Protein AF-A0A3M7NTF7-F1 (afdb_monomer_lite)

Sequence (373 aa):
MPPNCYRPPLHLSHVHIPGRIPYTTSVALQSAILAQYFAYRKGISQSPSTTTTTSPGKGVPQLRIPLPTLLTFSTPPTYTVGRRHLESNPLSPSQIRYLTRNNIAASFHASSRGGLLTYHGPGQLTAYPLIDLRAHGLGARQYVRLLEDVVIDTCKRLGVPNVGVSCTDPGVWMVDPGPEAEDETNLRTRKVCALGVQVTRGVSSHGIGLNVFDEDIATSRERERYVFDGDDDDEGLQASGGLGTVDEMTKGYLSWGFGRIVACGLEGKATTWLSRERERARQQQEGGGETEDVRSNLRGKGWDMARVASVLAECLRAGLRSRGKVDVEAVDVVSLRPTMHSHLKSDAGEQEQEQLQKELLRQILGSQFRDPP

Secondary structure (DSSP, 8-state):
-------PPEEEEEEEEEEE--HHHHHHHHHHHHHHHHHHHHHHHHS--------S-S-----PEEPPEEEEEE-SSEEEE-HHHHHHSPPPHHHHHHHHTTTTS-EEEE-SSSSSEEEE-TTEEEEEEE-BTTTTT--HHHHHHHHHHHHHHHHHHTT---EEE-SSSSSEEEEE--TTTTSTT--EEEEEEEEEEEEETTEEEEEEEEE--PPB--SHHHHHHH---GGG--TT-----S-----GGGTTBTTHHHHHHHHTTS-PPPB--HHHHHHHHHHHHHT---GGGHHHHTS-SS--HHHHHHHHHHHHHHHHHHH-SS-EEEEEEE-----STT---TT--HHHHHHHHHHHHHHHHHHSEE---

pLDDT: mean 75.78, std 19.01, range [30.14, 98.25]

Foldseek 3Di:
DDDDPPPDFAAEAEEEDPAAAAPVLVVLLQVLLVVLVVVLVVVVVPDDPDPDDDDDDDDDPQRWDFGFYKYKHAHAKEKEAEDVCCVPPNDDPLLLCLLCVVVLRYYYYYDPWDDGIDITHPQKMWMWGWDQCVQFVHDPVRVLVLQQQLVQQLLVVVVLNQWDDDPPFRAIWRWDQDPPNPDPVDTQTAGQKDFIWDADPRIITTTMIGRAFWAFLPDPVSCVSVDDDPVSPPVPLPDDDDDQPQPPVCVRTPCSSLSSCVSSVHPRHHHDHSQQSNVVSVCVVVDDDDDPCSVVSSPDDPDDSVVSSVSSSVSSLVSSCVRTPGHHPYYDYQDDDPDPPDDPDVPPDPVSSVVSSVSVSVSVVVPRTDRDD

Structure (mmCIF, N/CA/C/O backbone):
data_AF-A0A3M7NTF7-F1
#
_entry.id   AF-A0A3M7NTF7-F1
#
loop_
_atom_site.group_PDB
_atom_site.id
_atom_site.type_symbol
_atom_site.label_atom_id
_atom_site.label_alt_id
_atom_site.label_comp_id
_atom_site.label_asym_id
_atom_site.label_entity_id
_atom_site.label_seq_id
_atom_site.pdbx_PDB_ins_code
_atom_site.Cartn_x
_atom_site.Cartn_y
_atom_site.Cartn_z
_atom_site.occupancy
_atom_site.B_iso_or_equiv
_atom_site.auth_seq_id
_atom_site.auth_comp_id
_atom_site.auth_asym_id
_atom_site.auth_atom_id
_atom_site.pdbx_PDB_model_num
ATOM 1 N N . MET A 1 1 ? -27.588 -14.884 30.267 1.00 36.88 1 MET A N 1
ATOM 2 C CA . MET A 1 1 ? -27.193 -13.954 29.187 1.00 36.88 1 MET A CA 1
ATOM 3 C C . MET A 1 1 ? -28.405 -13.086 28.894 1.00 36.88 1 MET A C 1
ATOM 5 O O . MET A 1 1 ? -29.417 -13.674 28.528 1.00 36.88 1 MET A O 1
ATOM 9 N N . PRO A 1 2 ? -28.394 -11.764 29.135 1.00 32.53 2 PRO A N 1
ATOM 10 C CA . PRO A 1 2 ? -29.530 -10.947 28.737 1.00 32.53 2 PRO A CA 1
ATOM 11 C C . PRO A 1 2 ? -29.581 -10.840 27.199 1.00 32.53 2 PRO A C 1
ATOM 13 O O . PRO A 1 2 ? -28.533 -10.929 26.549 1.00 32.53 2 PRO A O 1
ATOM 16 N N . PRO A 1 3 ? -30.780 -10.694 26.614 1.00 40.00 3 PRO A N 1
ATOM 17 C CA . PRO A 1 3 ? -30.986 -10.714 25.178 1.00 40.00 3 PRO A CA 1
ATOM 18 C C . PRO A 1 3 ? -30.658 -9.351 24.557 1.00 40.00 3 PRO A C 1
ATOM 20 O O . PRO A 1 3 ? -31.086 -8.312 25.043 1.00 40.00 3 PRO A O 1
ATOM 23 N N . ASN A 1 4 ? -29.928 -9.396 23.444 1.00 42.72 4 ASN A N 1
ATOM 24 C CA . ASN A 1 4 ? -29.992 -8.434 22.346 1.00 42.72 4 ASN A CA 1
ATOM 25 C C . ASN A 1 4 ? -29.835 -6.938 22.703 1.00 42.72 4 ASN A C 1
ATOM 27 O O . ASN A 1 4 ? -30.709 -6.119 22.428 1.00 42.72 4 ASN A O 1
ATOM 31 N N . CYS A 1 5 ? -28.671 -6.538 23.218 1.00 39.31 5 CYS A N 1
ATOM 32 C CA . CYS A 1 5 ? -28.186 -5.184 22.953 1.00 39.31 5 CYS A CA 1
ATOM 33 C C . CYS A 1 5 ? -27.705 -5.145 21.497 1.00 39.31 5 CYS A C 1
ATOM 35 O O . CYS A 1 5 ? -26.597 -5.587 21.193 1.00 39.31 5 CYS A O 1
ATOM 37 N N . TYR A 1 6 ? -28.576 -4.674 20.597 1.00 38.84 6 TYR A N 1
ATOM 38 C CA . TYR A 1 6 ? -28.255 -4.375 19.201 1.00 38.84 6 TYR A CA 1
ATOM 39 C C . TYR A 1 6 ? -26.985 -3.514 19.190 1.00 38.84 6 TYR A C 1
ATOM 41 O O . TYR A 1 6 ? -27.029 -2.326 19.502 1.00 38.84 6 TYR A O 1
ATOM 49 N N . ARG A 1 7 ? -25.824 -4.114 18.905 1.00 56.88 7 ARG A N 1
ATOM 50 C CA . ARG A 1 7 ? -24.638 -3.334 18.564 1.00 56.88 7 ARG A CA 1
ATOM 51 C C . ARG A 1 7 ? -24.826 -2.974 17.107 1.00 56.88 7 ARG A C 1
ATOM 53 O O . ARG A 1 7 ? -24.805 -3.887 16.282 1.00 56.88 7 ARG A O 1
ATOM 60 N N . PRO A 1 8 ? -25.066 -1.701 16.781 1.00 58.16 8 PRO A N 1
ATOM 61 C CA . PRO A 1 8 ? -25.223 -1.344 15.393 1.00 58.16 8 PRO A CA 1
ATOM 62 C C . PRO A 1 8 ? -23.933 -1.717 14.635 1.00 58.16 8 PRO A C 1
ATOM 64 O O . PRO A 1 8 ? -22.836 -1.636 15.205 1.00 58.16 8 PRO A O 1
ATOM 67 N N . PRO A 1 9 ? -24.060 -2.174 13.385 1.00 68.25 9 PRO A N 1
ATOM 68 C CA . PRO A 1 9 ? -22.966 -2.748 12.608 1.00 68.25 9 PRO A CA 1
ATOM 69 C C . PRO A 1 9 ? -21.793 -1.770 12.486 1.00 68.25 9 PRO A C 1
ATOM 71 O O . PRO A 1 9 ? -21.976 -0.548 12.558 1.00 68.25 9 PRO A O 1
ATOM 74 N N . LEU A 1 10 ? -20.568 -2.296 12.382 1.00 83.50 10 LEU A N 1
ATOM 75 C CA . LEU A 1 10 ? -19.387 -1.466 12.138 1.00 83.50 10 LEU A CA 1
ATOM 76 C C . LEU A 1 10 ? -19.304 -1.120 10.653 1.00 83.50 10 LEU A C 1
ATOM 78 O O . LEU A 1 10 ? -19.682 -1.912 9.793 1.00 83.50 10 LEU A O 1
ATOM 82 N N . HIS A 1 11 ? -18.777 0.058 10.352 1.00 90.19 11 HIS A N 1
ATOM 83 C CA . HIS A 1 11 ? -18.431 0.456 8.993 1.00 90.19 11 HIS A CA 1
ATOM 84 C C . HIS A 1 11 ? -16.905 0.537 8.874 1.00 90.19 11 HIS A C 1
ATOM 86 O O . HIS A 1 11 ? -16.213 0.872 9.842 1.00 90.19 11 HIS A O 1
ATOM 92 N N . LEU A 1 12 ? -16.377 0.196 7.698 1.00 94.12 12 LEU A N 1
ATOM 93 C CA . LEU A 1 12 ? -14.974 0.401 7.348 1.00 94.12 12 LEU A CA 1
ATOM 94 C C . LEU A 1 12 ? -14.799 1.844 6.874 1.00 94.12 12 LEU A C 1
ATOM 96 O O . LEU A 1 12 ? -15.317 2.200 5.821 1.00 94.12 12 LEU A O 1
ATOM 100 N N . SER A 1 13 ? -14.042 2.654 7.607 1.00 94.25 13 SER A N 1
ATOM 101 C CA . SER A 1 13 ? -13.698 4.006 7.165 1.00 94.25 13 SER A CA 1
ATOM 102 C C . SER A 1 13 ? -12.585 3.937 6.123 1.00 94.25 13 SER A C 1
ATOM 104 O O . SER A 1 13 ? -11.454 3.560 6.436 1.00 94.25 13 SER A O 1
ATOM 106 N N . HIS A 1 14 ? -12.886 4.262 4.868 1.00 95.94 14 HIS A N 1
ATOM 107 C CA . HIS A 1 14 ? -11.910 4.262 3.778 1.00 95.94 14 HIS A CA 1
ATOM 108 C C . HIS A 1 14 ? -11.474 5.687 3.454 1.00 95.94 14 HIS A C 1
ATOM 110 O O . HIS A 1 14 ? -12.253 6.506 2.974 1.00 95.94 14 HIS A O 1
ATOM 116 N N . VAL A 1 15 ? -10.193 5.967 3.685 1.00 94.69 15 VAL A N 1
ATOM 117 C CA . VAL A 1 15 ? -9.540 7.217 3.299 1.00 94.69 15 VAL A CA 1
ATOM 118 C C . VAL A 1 15 ? -8.643 6.935 2.098 1.00 94.69 15 VAL A C 1
ATOM 120 O O . VAL A 1 15 ? -7.629 6.239 2.212 1.00 94.69 15 VAL A O 1
ATOM 123 N N . HIS A 1 16 ? -8.979 7.504 0.945 1.00 94.19 16 HIS A N 1
ATOM 124 C CA . HIS A 1 16 ? -8.085 7.539 -0.208 1.00 94.19 16 HIS A CA 1
ATOM 125 C C . HIS A 1 16 ? -7.472 8.929 -0.344 1.00 94.19 16 HIS A C 1
ATOM 127 O O . HIS A 1 16 ? -8.196 9.904 -0.535 1.00 94.19 16 HIS A O 1
ATOM 133 N N . ILE A 1 17 ? -6.146 9.026 -0.236 1.00 92.00 17 ILE A N 1
ATOM 134 C CA . ILE A 1 17 ? -5.427 10.273 -0.498 1.00 92.00 17 ILE A CA 1
ATOM 135 C C . ILE A 1 17 ? -5.100 10.313 -1.990 1.00 92.00 17 ILE A C 1
ATOM 137 O O . ILE A 1 17 ? -4.284 9.502 -2.439 1.00 92.00 17 ILE A O 1
ATOM 141 N N . PRO A 1 18 ? -5.710 11.231 -2.763 1.00 84.19 18 PRO A N 1
ATOM 142 C CA . PRO A 1 18 ? -5.379 11.369 -4.169 1.00 84.19 18 PRO A CA 1
ATOM 143 C C . PRO A 1 18 ? -3.938 11.877 -4.316 1.00 84.19 18 PRO A C 1
ATOM 145 O O . PRO A 1 18 ? -3.503 12.786 -3.607 1.00 84.19 18 PRO A O 1
ATOM 148 N N . GLY A 1 19 ? -3.197 11.298 -5.259 1.00 82.38 19 GLY A N 1
ATOM 149 C CA . GLY A 1 19 ? -1.806 11.659 -5.525 1.00 82.38 19 GLY A CA 1
ATOM 150 C C . GLY A 1 19 ? -0.789 10.905 -4.665 1.00 82.38 19 GLY A C 1
ATOM 151 O O . GLY A 1 19 ? -1.032 9.793 -4.191 1.00 82.38 19 GLY A O 1
ATOM 152 N N . ARG A 1 20 ? 0.402 11.497 -4.533 1.00 86.69 20 ARG A N 1
ATOM 153 C CA . ARG A 1 20 ? 1.554 10.887 -3.862 1.00 86.69 20 ARG A CA 1
ATOM 154 C C . ARG A 1 20 ? 1.851 11.611 -2.556 1.00 86.69 20 ARG A C 1
ATOM 156 O O . ARG A 1 20 ? 1.928 12.835 -2.553 1.00 86.69 20 ARG A O 1
ATOM 163 N N . ILE A 1 21 ? 2.085 10.868 -1.478 1.00 88.94 21 ILE A N 1
ATOM 164 C CA . ILE A 1 21 ? 2.563 11.423 -0.204 1.00 88.94 21 ILE A CA 1
ATOM 165 C C . ILE A 1 21 ? 3.914 10.812 0.188 1.00 88.94 21 ILE A C 1
ATOM 167 O O . ILE A 1 21 ? 4.145 9.631 -0.089 1.00 88.94 21 ILE A O 1
ATOM 171 N N . PRO A 1 22 ? 4.813 11.568 0.845 1.00 91.25 22 PRO A N 1
ATOM 172 C CA . PRO A 1 22 ? 6.040 11.008 1.399 1.00 91.25 22 PRO A CA 1
ATOM 173 C C . PRO A 1 22 ? 5.760 9.855 2.370 1.00 91.25 22 PRO A C 1
ATOM 175 O O . PRO A 1 22 ? 4.765 9.855 3.106 1.00 91.25 22 PRO A O 1
ATOM 178 N N . TYR A 1 23 ? 6.674 8.885 2.430 1.00 92.94 23 TYR A N 1
ATOM 179 C CA . TYR A 1 23 ? 6.550 7.758 3.356 1.00 92.94 23 TYR A CA 1
ATOM 180 C C . TYR A 1 23 ? 6.433 8.221 4.818 1.00 92.94 23 TYR A C 1
ATOM 182 O O . TYR A 1 23 ? 5.594 7.709 5.561 1.00 92.94 23 TYR A O 1
ATOM 190 N N . THR A 1 24 ? 7.196 9.239 5.219 1.00 92.25 24 THR A N 1
ATOM 191 C CA . THR A 1 24 ? 7.138 9.853 6.558 1.00 92.25 24 THR A CA 1
ATOM 192 C C . THR A 1 24 ? 5.749 10.395 6.892 1.00 92.25 24 THR A C 1
ATOM 194 O O . THR A 1 24 ? 5.223 10.100 7.967 1.00 92.25 24 THR A O 1
ATOM 197 N N . THR A 1 25 ? 5.108 11.098 5.955 1.00 91.19 25 THR A N 1
ATOM 198 C CA . THR A 1 25 ? 3.723 11.565 6.089 1.00 91.19 25 THR A CA 1
ATOM 199 C C . THR A 1 25 ? 2.770 10.392 6.296 1.00 91.19 25 THR A C 1
ATOM 201 O O . THR A 1 25 ? 1.948 10.426 7.210 1.00 91.19 25 THR A O 1
ATOM 204 N N . SER A 1 26 ? 2.911 9.311 5.519 1.00 93.50 26 SER A N 1
ATOM 205 C CA . SER A 1 26 ? 2.064 8.120 5.681 1.00 93.50 26 SER A CA 1
ATOM 206 C C . SER A 1 26 ? 2.199 7.476 7.069 1.00 93.50 26 SER A C 1
ATOM 208 O O . SER A 1 26 ? 1.202 7.086 7.681 1.00 93.50 26 SER A O 1
ATOM 210 N N . VAL A 1 27 ? 3.422 7.425 7.611 1.00 94.50 27 VAL A N 1
ATOM 211 C CA . VAL A 1 27 ? 3.699 6.889 8.951 1.00 94.50 27 VAL A CA 1
ATOM 212 C C . VAL A 1 27 ? 3.114 7.797 10.032 1.00 94.50 27 VAL A C 1
ATOM 214 O O . VAL A 1 27 ? 2.565 7.290 11.013 1.00 94.50 27 VAL A O 1
ATOM 217 N N . ALA A 1 28 ? 3.178 9.119 9.860 1.00 92.38 28 ALA A N 1
ATOM 218 C CA . ALA A 1 28 ? 2.576 10.074 10.785 1.00 92.38 28 ALA A CA 1
ATOM 219 C C . ALA A 1 28 ? 1.043 9.948 10.825 1.00 92.38 28 ALA A C 1
ATOM 221 O O . ALA A 1 28 ? 0.467 9.869 11.912 1.00 92.38 28 ALA A O 1
ATOM 222 N N . LEU A 1 29 ? 0.391 9.842 9.660 1.00 92.38 29 LEU A N 1
ATOM 223 C CA . LEU A 1 29 ? -1.056 9.614 9.549 1.00 92.38 29 LEU A CA 1
ATOM 224 C C . LEU A 1 29 ? -1.481 8.327 10.258 1.00 92.38 29 LEU A C 1
ATOM 226 O O . LEU A 1 29 ? -2.362 8.344 11.118 1.00 92.38 29 LEU A O 1
ATOM 230 N N . GLN A 1 30 ? -0.800 7.222 9.956 1.00 94.12 30 GLN A N 1
ATOM 231 C CA . GLN A 1 30 ? -1.027 5.946 10.625 1.00 94.12 30 GLN A CA 1
ATOM 232 C C . GLN A 1 30 ? -0.839 6.056 12.143 1.00 94.12 30 GLN A C 1
ATOM 234 O O . GLN A 1 30 ? -1.664 5.560 12.906 1.00 94.12 30 GLN A O 1
ATOM 239 N N . SER A 1 31 ? 0.236 6.704 12.596 1.00 94.00 31 SER A N 1
ATOM 240 C CA . SER A 1 31 ? 0.544 6.834 14.025 1.00 94.00 31 SER A CA 1
ATOM 241 C C . SER A 1 31 ? -0.535 7.616 14.769 1.00 94.00 31 SER A C 1
ATOM 243 O O . SER A 1 31 ? -0.905 7.240 15.881 1.00 94.00 31 SER A O 1
ATOM 245 N N . ALA A 1 32 ? -1.086 8.658 14.146 1.00 91.50 32 ALA A N 1
ATOM 246 C CA . ALA A 1 32 ? -2.173 9.439 14.717 1.00 91.50 32 ALA A CA 1
ATOM 247 C C . ALA A 1 32 ? -3.472 8.626 14.851 1.00 91.50 32 ALA A C 1
ATOM 249 O O . ALA A 1 32 ? -4.119 8.682 15.896 1.00 91.50 32 ALA A O 1
ATOM 250 N N . ILE A 1 33 ? -3.819 7.813 13.848 1.00 90.81 33 ILE A N 1
ATOM 251 C CA . ILE A 1 33 ? -4.984 6.915 13.918 1.00 90.81 33 ILE A CA 1
ATOM 252 C C . ILE A 1 33 ? -4.768 5.842 15.001 1.00 90.81 33 ILE A C 1
ATOM 254 O O . ILE A 1 33 ? -5.632 5.609 15.845 1.00 90.81 33 ILE A O 1
ATOM 258 N N . LEU A 1 34 ? -3.581 5.229 15.061 1.00 92.19 34 LEU A N 1
ATOM 259 C CA . LEU A 1 34 ? -3.241 4.246 16.100 1.00 92.19 34 LEU A CA 1
ATOM 260 C C . LEU A 1 34 ? -3.291 4.837 17.515 1.00 92.19 34 LEU A C 1
ATOM 262 O O . LEU A 1 34 ? -3.684 4.147 18.459 1.00 92.19 34 LEU A O 1
ATOM 266 N N . ALA A 1 35 ? -2.929 6.111 17.682 1.00 91.12 35 ALA A N 1
ATOM 267 C CA . ALA A 1 35 ? -3.034 6.792 18.967 1.00 91.12 35 ALA A CA 1
ATOM 268 C C . ALA A 1 35 ? -4.485 6.833 19.474 1.00 91.12 35 ALA A C 1
ATOM 270 O O . ALA A 1 35 ? -4.702 6.650 20.673 1.00 91.12 35 ALA A O 1
ATOM 271 N N . GLN A 1 36 ? -5.477 6.971 18.583 1.00 87.25 36 GLN A N 1
ATOM 272 C CA . GLN A 1 36 ? -6.898 6.899 18.947 1.00 87.25 36 GLN A CA 1
ATOM 273 C C . GLN A 1 36 ? -7.270 5.506 19.474 1.00 87.25 36 GLN A C 1
ATOM 275 O O . GLN A 1 36 ? -7.892 5.392 20.532 1.00 87.25 36 GLN A O 1
ATOM 280 N N . TYR A 1 37 ? -6.805 4.438 18.817 1.00 88.88 37 TYR A N 1
ATOM 281 C CA . TYR A 1 37 ? -6.982 3.065 19.305 1.00 88.88 37 TYR A CA 1
ATOM 282 C C . TYR A 1 37 ? -6.362 2.827 20.681 1.00 88.88 37 TYR A C 1
ATOM 284 O O . TYR A 1 37 ? -6.963 2.183 21.548 1.00 88.88 37 TYR A O 1
ATOM 292 N N . PHE A 1 38 ? -5.152 3.333 20.905 1.00 90.50 38 PHE A N 1
ATOM 293 C CA . PHE A 1 38 ? -4.472 3.159 22.184 1.00 90.50 38 PHE A CA 1
ATOM 294 C C . PHE A 1 38 ? -5.104 3.997 23.296 1.00 90.50 38 PHE A C 1
ATOM 296 O O . PHE A 1 38 ? -5.202 3.505 24.423 1.00 90.50 38 PHE A O 1
ATOM 303 N N . ALA A 1 39 ? -5.576 5.207 22.989 1.00 87.69 39 ALA A N 1
ATOM 304 C CA . ALA A 1 39 ? -6.326 6.040 23.922 1.00 87.69 39 ALA A CA 1
ATOM 305 C C . ALA A 1 39 ? -7.647 5.370 24.324 1.00 87.69 39 ALA A C 1
ATOM 307 O O . ALA A 1 39 ? -7.924 5.247 25.517 1.00 87.69 39 ALA A O 1
ATOM 308 N N . TYR A 1 40 ? -8.400 4.843 23.352 1.00 85.75 40 TYR A N 1
ATOM 309 C CA . TYR A 1 40 ? -9.629 4.085 23.592 1.00 85.75 40 TYR A CA 1
ATOM 310 C C . TYR A 1 40 ? -9.390 2.895 24.530 1.00 85.75 40 TYR A C 1
ATOM 312 O O . TYR A 1 40 ? -10.038 2.758 25.565 1.00 85.75 40 TYR A O 1
ATOM 320 N N . ARG A 1 41 ? -8.387 2.062 24.235 1.00 84.56 41 ARG A N 1
ATOM 321 C CA . ARG A 1 41 ? -8.060 0.896 25.072 1.00 84.56 41 ARG A CA 1
ATOM 322 C C . ARG A 1 41 ? -7.622 1.275 26.482 1.00 84.56 41 ARG A C 1
ATOM 324 O O . ARG A 1 41 ? -8.031 0.616 27.433 1.00 84.56 41 ARG A O 1
ATOM 331 N N . LYS A 1 42 ? -6.821 2.335 26.624 1.00 85.62 42 LYS A N 1
ATOM 332 C CA . LYS A 1 42 ? -6.430 2.856 27.939 1.00 85.62 42 LYS A CA 1
ATOM 333 C C . LYS A 1 42 ? -7.660 3.318 28.727 1.00 85.62 42 LYS A C 1
ATOM 335 O O . LYS A 1 42 ? -7.762 2.983 29.901 1.00 85.62 42 LYS A O 1
ATOM 340 N N . GLY A 1 43 ? -8.595 4.011 28.074 1.00 83.12 43 GLY A N 1
ATOM 341 C CA . GLY A 1 43 ? -9.855 4.448 28.677 1.00 83.12 43 GLY A CA 1
ATOM 342 C C . GLY A 1 43 ? -10.712 3.288 29.186 1.00 83.12 43 GLY A C 1
ATOM 343 O O . GLY A 1 43 ? -11.173 3.340 30.321 1.00 83.12 43 GLY A O 1
ATOM 344 N N . ILE A 1 44 ? -10.847 2.204 28.409 1.00 81.44 44 ILE A N 1
ATOM 345 C CA . ILE A 1 44 ? -11.564 0.994 28.858 1.00 81.44 44 ILE A CA 1
ATOM 346 C C . ILE A 1 44 ? -10.870 0.352 30.059 1.00 81.44 44 ILE A C 1
ATOM 348 O O . ILE A 1 44 ? -11.532 0.002 31.026 1.00 81.44 44 ILE A O 1
ATOM 352 N N . SER A 1 45 ? -9.545 0.185 30.023 1.00 77.56 45 SER A N 1
ATOM 353 C CA . SER A 1 45 ? -8.818 -0.446 31.134 1.00 77.56 45 SER A CA 1
ATOM 354 C C . SER A 1 45 ? -8.829 0.385 32.421 1.00 77.56 45 SER A C 1
ATOM 356 O O . SER A 1 45 ? -8.646 -0.175 33.496 1.00 77.56 45 SER A O 1
ATOM 358 N N . GLN A 1 46 ? -9.012 1.703 32.319 1.00 72.31 46 GLN A N 1
ATOM 359 C CA . GLN A 1 46 ? -9.063 2.622 33.459 1.00 72.31 46 GLN A CA 1
ATOM 360 C C . GLN A 1 46 ? -10.480 2.893 33.971 1.00 72.31 46 GLN A C 1
ATOM 362 O O . GLN A 1 46 ? -10.607 3.511 35.022 1.00 72.31 46 GLN A O 1
ATOM 367 N N . SER A 1 47 ? -11.524 2.452 33.263 1.00 59.31 47 SER A N 1
ATOM 368 C CA . SER A 1 47 ? -12.909 2.503 33.731 1.00 59.31 47 SER A CA 1
ATOM 369 C C . SER A 1 47 ? -13.223 1.173 34.425 1.00 59.31 47 SER A C 1
ATOM 371 O O . SER A 1 47 ? -13.442 0.170 33.744 1.00 59.31 47 SER A O 1
ATOM 373 N N . PRO A 1 48 ? -13.195 1.096 35.769 1.00 46.84 48 PRO A N 1
ATOM 374 C CA . PRO A 1 48 ? -13.640 -0.102 36.452 1.00 46.84 48 PRO A CA 1
ATOM 375 C C . PRO A 1 48 ? -15.155 -0.194 36.271 1.00 46.84 48 PRO A C 1
ATOM 377 O O . PRO A 1 48 ? -15.863 0.814 36.290 1.00 46.84 48 PRO A O 1
ATOM 380 N N . SER A 1 49 ? -15.663 -1.412 36.134 1.00 47.59 49 SER A N 1
ATOM 381 C CA . SER A 1 49 ? -17.069 -1.714 36.366 1.00 47.59 49 SER A CA 1
ATOM 382 C C . SER A 1 49 ? -17.420 -1.372 37.818 1.00 47.59 49 SER A C 1
ATOM 384 O O . SER A 1 49 ? -17.351 -2.236 38.691 1.00 47.59 49 SER A O 1
ATOM 386 N N . THR A 1 50 ? -17.767 -0.117 38.092 1.00 38.31 50 THR A N 1
ATOM 387 C CA . THR A 1 50 ? -18.340 0.287 39.375 1.00 38.31 50 THR A CA 1
ATOM 388 C C . THR A 1 50 ? -19.771 0.721 39.133 1.00 38.31 50 THR A C 1
ATOM 390 O O . THR A 1 50 ? -20.061 1.822 38.671 1.00 38.31 50 THR A O 1
ATOM 393 N N . THR A 1 51 ? -20.672 -0.204 39.436 1.00 42.50 51 THR A N 1
ATOM 394 C CA . THR A 1 51 ? -22.062 0.074 39.761 1.00 42.50 51 THR A CA 1
ATOM 395 C C . THR A 1 51 ? -22.075 0.997 40.977 1.00 42.50 51 THR A C 1
ATOM 397 O O . THR A 1 51 ? -22.013 0.528 42.109 1.00 42.50 51 THR A O 1
ATOM 400 N N . THR A 1 52 ? -22.134 2.307 40.769 1.00 35.38 52 THR A N 1
ATOM 401 C CA . THR A 1 52 ? -22.542 3.230 41.829 1.00 35.38 52 THR A CA 1
ATOM 402 C C . THR A 1 52 ? -23.252 4.428 41.231 1.00 35.38 52 THR A C 1
ATOM 404 O O . THR A 1 52 ? -22.716 5.195 40.438 1.00 35.38 52 THR A O 1
ATOM 407 N N . THR A 1 53 ? -24.511 4.533 41.625 1.00 43.91 53 THR A N 1
ATOM 408 C CA . THR A 1 53 ? -25.431 5.636 41.414 1.00 43.91 53 THR A CA 1
ATOM 409 C C . THR A 1 53 ? -24.812 6.937 41.929 1.00 43.91 53 THR A C 1
ATOM 411 O O . THR A 1 53 ? -24.713 7.119 43.139 1.00 43.91 53 THR A O 1
ATOM 414 N N . THR A 1 54 ? -24.439 7.862 41.042 1.00 36.53 54 THR A N 1
ATOM 415 C CA . THR A 1 54 ? -24.214 9.262 41.433 1.00 36.53 54 THR A CA 1
ATOM 416 C C . THR A 1 54 ? -24.431 10.228 40.266 1.00 36.53 54 THR A C 1
ATOM 418 O O . THR A 1 54 ? -23.777 10.144 39.235 1.00 36.53 54 THR A O 1
ATOM 421 N N . SER A 1 55 ? -25.399 11.117 40.494 1.00 37.41 55 SER A N 1
ATOM 422 C CA . SER A 1 55 ? -25.728 12.446 39.951 1.00 37.41 55 SER A CA 1
ATOM 423 C C . SER A 1 55 ? -25.193 12.937 38.583 1.00 37.41 55 SER A C 1
ATOM 425 O O . SER A 1 55 ? -24.005 12.828 38.284 1.00 37.41 55 SER A O 1
ATOM 427 N N . PRO A 1 56 ? -26.036 13.642 37.792 1.00 45.53 56 PRO A N 1
ATOM 428 C CA . PRO A 1 56 ? -25.658 14.234 36.511 1.00 45.53 56 PRO A CA 1
ATOM 429 C C . PRO A 1 56 ? -24.903 15.551 36.740 1.00 45.53 56 PRO A C 1
ATOM 431 O O . PRO A 1 56 ? -25.495 16.550 37.138 1.00 45.53 56 PRO A O 1
ATOM 434 N N . GLY A 1 57 ? -23.588 15.586 36.515 1.00 45.56 57 GLY A N 1
ATOM 435 C CA . GLY A 1 57 ? -22.852 16.833 36.745 1.00 45.56 57 GLY A CA 1
ATOM 436 C C . GLY A 1 57 ? -21.344 16.767 36.558 1.00 45.56 57 GLY A C 1
ATOM 437 O O . GLY A 1 57 ? -20.613 16.894 37.532 1.00 45.56 57 GLY A O 1
ATOM 438 N N . LYS A 1 58 ? -20.913 16.586 35.303 1.00 40.34 58 LYS A N 1
ATOM 439 C CA . LYS A 1 58 ? -19.638 16.975 34.648 1.00 40.34 58 LYS A CA 1
ATOM 440 C C . LYS A 1 58 ? -19.356 15.931 33.573 1.00 40.34 58 LYS A C 1
ATOM 442 O O . LYS A 1 58 ? -19.172 14.763 33.892 1.00 40.34 58 LYS A O 1
ATOM 447 N N . GLY A 1 59 ? -19.407 16.352 32.308 1.00 41.69 59 GLY A N 1
ATOM 448 C CA . GLY A 1 59 ? -19.346 15.467 31.146 1.00 41.69 59 GLY A CA 1
ATOM 449 C C . GLY A 1 59 ? -18.161 14.512 31.220 1.00 41.69 59 GLY A C 1
ATOM 450 O O . GLY A 1 59 ? -17.020 14.919 31.020 1.00 41.69 59 GLY A O 1
ATOM 451 N N . VAL A 1 60 ? -18.441 13.240 31.506 1.00 48.09 60 VAL A N 1
ATOM 452 C CA . VAL A 1 60 ? -17.493 12.159 31.248 1.00 48.09 60 VAL A CA 1
ATOM 453 C C . VAL A 1 60 ? -17.247 12.196 29.739 1.00 48.09 60 VAL A C 1
ATOM 455 O O . VAL A 1 60 ? -18.225 12.108 28.992 1.00 48.09 60 VAL A O 1
ATOM 458 N N . PRO A 1 61 ? -16.002 12.378 29.259 1.00 52.19 61 PRO A N 1
ATOM 459 C CA . PRO A 1 61 ? -15.726 12.305 27.833 1.00 52.19 61 PRO A CA 1
ATOM 460 C C . PRO A 1 61 ? -16.226 10.951 27.332 1.00 52.19 61 PRO A C 1
ATOM 462 O O . PRO A 1 61 ? -15.715 9.912 27.753 1.00 52.19 61 PRO A O 1
ATOM 465 N N . GLN A 1 62 ? -17.266 10.953 26.495 1.00 59.47 62 GLN A N 1
ATOM 466 C CA . GLN A 1 62 ? -17.786 9.720 25.918 1.00 59.47 62 GLN A CA 1
ATOM 467 C C . GLN A 1 62 ? -16.650 9.044 25.153 1.00 59.47 62 GLN A C 1
ATOM 469 O O . GLN A 1 62 ? -16.053 9.624 24.244 1.00 59.47 62 GLN A O 1
ATOM 474 N N . LEU A 1 63 ? -16.317 7.823 25.562 1.00 67.00 63 LEU A N 1
ATOM 475 C CA . LEU A 1 63 ? -15.216 7.079 24.982 1.00 67.00 63 LEU A CA 1
ATOM 476 C C . LEU A 1 63 ? -15.626 6.594 23.583 1.00 67.00 63 LEU A C 1
ATOM 478 O O . LEU A 1 63 ? -16.334 5.599 23.442 1.00 67.00 63 LEU A O 1
ATOM 482 N N . ARG A 1 64 ? -15.206 7.323 22.547 1.00 70.31 64 ARG A N 1
ATOM 483 C CA . ARG A 1 64 ? -15.551 7.018 21.153 1.00 70.31 64 ARG A CA 1
ATOM 484 C C . ARG A 1 64 ? -14.794 5.794 20.653 1.00 70.31 64 ARG A C 1
ATOM 486 O O . ARG A 1 64 ? -13.578 5.707 20.816 1.00 70.31 64 ARG A O 1
ATOM 493 N N . ILE A 1 65 ? -15.518 4.860 20.040 1.00 76.56 65 ILE A N 1
ATOM 494 C CA . ILE A 1 65 ? -14.945 3.631 19.482 1.00 76.56 65 ILE A CA 1
ATOM 495 C C . ILE A 1 65 ? -14.246 3.988 18.159 1.00 76.56 65 ILE A C 1
ATOM 497 O O . ILE A 1 65 ? -14.917 4.517 17.269 1.00 76.56 65 ILE A O 1
ATOM 501 N N . PRO A 1 66 ? -12.937 3.719 18.005 1.00 84.44 66 PRO A N 1
ATOM 502 C CA . PRO A 1 66 ? -12.246 3.932 16.739 1.00 84.44 66 PRO A CA 1
ATOM 503 C C . PRO A 1 66 ? -12.749 2.940 15.683 1.00 84.44 66 PRO A C 1
ATOM 505 O O . PRO A 1 66 ? -12.795 1.729 15.931 1.00 84.44 66 PRO A O 1
ATOM 508 N N . LEU A 1 67 ? -13.119 3.451 14.510 1.00 86.94 67 LEU A N 1
ATOM 509 C CA . LEU A 1 67 ? -13.577 2.635 13.384 1.00 86.94 67 LEU A CA 1
ATOM 510 C C . LEU A 1 67 ? -12.395 1.930 12.707 1.00 86.94 67 LEU A C 1
ATOM 512 O O . LEU A 1 67 ? -11.340 2.555 12.571 1.00 86.94 67 LEU A O 1
ATOM 516 N N . PRO A 1 68 ? -12.543 0.669 12.238 1.00 92.94 68 PRO A N 1
ATOM 517 C CA . PRO A 1 68 ? -11.546 0.072 11.352 1.00 92.94 68 PRO A CA 1
ATOM 518 C C . PRO A 1 68 ? -11.303 1.024 10.182 1.00 92.94 68 PRO A C 1
ATOM 520 O O . PRO A 1 68 ? -12.246 1.453 9.519 1.00 92.94 68 PRO A O 1
ATOM 523 N N . THR A 1 69 ? -10.041 1.388 9.968 1.00 95.19 69 THR A N 1
ATOM 524 C CA . THR A 1 69 ? -9.664 2.401 8.979 1.00 95.19 69 THR A CA 1
ATOM 525 C C . THR A 1 69 ? -8.809 1.770 7.894 1.00 95.19 69 THR A C 1
ATOM 527 O O . THR A 1 69 ? -7.816 1.111 8.192 1.00 95.19 69 THR A O 1
ATOM 530 N N . LEU A 1 70 ? -9.144 2.005 6.632 1.00 97.69 70 LEU A N 1
ATOM 531 C CA . LEU A 1 70 ? -8.290 1.700 5.495 1.00 97.69 70 LEU A CA 1
ATOM 532 C C . LEU A 1 70 ? -7.735 3.008 4.932 1.00 97.69 70 LEU A C 1
ATOM 534 O O . LEU A 1 70 ? -8.474 3.791 4.342 1.00 97.69 70 LEU A O 1
ATOM 538 N N . LEU A 1 71 ? -6.432 3.234 5.086 1.00 97.00 71 LEU A N 1
ATOM 539 C CA . LEU A 1 71 ? -5.737 4.357 4.460 1.00 97.00 71 LEU A CA 1
ATOM 540 C C . LEU A 1 71 ? -5.079 3.889 3.158 1.00 97.00 71 LEU A C 1
ATOM 542 O O . LEU A 1 71 ? -4.283 2.957 3.188 1.00 97.00 71 LEU A O 1
ATOM 546 N N . THR A 1 72 ? -5.381 4.532 2.032 1.00 97.62 72 THR A N 1
ATOM 547 C CA . THR A 1 72 ? -4.812 4.200 0.713 1.00 97.62 72 THR A CA 1
ATOM 548 C C . THR A 1 72 ? -4.194 5.418 0.041 1.00 97.62 72 THR A C 1
ATOM 550 O O . THR A 1 72 ? -4.756 6.509 0.112 1.00 97.62 72 THR A O 1
ATOM 553 N N . PHE A 1 73 ? -3.036 5.241 -0.591 1.00 95.06 73 PHE A N 1
ATOM 554 C CA . PHE A 1 73 ? -2.258 6.314 -1.217 1.00 95.06 73 PHE A CA 1
ATOM 555 C C . PHE A 1 73 ? -1.174 5.732 -2.137 1.00 95.06 73 PHE A C 1
ATOM 557 O O . PHE A 1 73 ? -0.942 4.523 -2.154 1.00 95.06 73 PHE A O 1
ATOM 564 N N . SER A 1 74 ? -0.477 6.596 -2.872 1.00 92.44 74 SER A N 1
ATOM 565 C CA . SER A 1 74 ? 0.781 6.258 -3.547 1.00 92.44 74 SER A CA 1
ATOM 566 C C . SER A 1 74 ? 1.937 7.058 -2.940 1.00 92.44 74 SER A C 1
ATOM 568 O O . SER A 1 74 ? 1.713 8.055 -2.248 1.00 92.44 74 SER A O 1
ATOM 570 N N . THR A 1 75 ? 3.177 6.637 -3.170 1.00 90.38 75 THR A N 1
ATOM 571 C CA . THR A 1 75 ? 4.369 7.345 -2.683 1.00 90.38 75 THR A CA 1
ATOM 572 C C . THR A 1 75 ? 5.234 7.805 -3.851 1.00 90.38 75 THR A C 1
ATOM 574 O O . THR A 1 75 ? 5.221 7.184 -4.915 1.00 90.38 75 THR A O 1
ATOM 577 N N . PRO A 1 76 ? 6.051 8.857 -3.675 1.00 88.81 76 PRO A N 1
ATOM 578 C CA . PRO A 1 76 ? 7.274 8.984 -4.455 1.00 88.81 76 PRO A CA 1
ATOM 579 C C . PRO A 1 76 ? 8.144 7.719 -4.300 1.00 88.81 76 PRO A C 1
ATOM 581 O O . PRO A 1 76 ? 7.922 6.933 -3.371 1.00 88.81 76 PRO A O 1
ATOM 584 N N . PRO A 1 77 ? 9.142 7.509 -5.168 1.00 90.31 77 PRO A N 1
ATOM 585 C CA . PRO A 1 77 ? 10.092 6.408 -5.033 1.00 90.31 77 PRO A CA 1
ATOM 586 C C . PRO A 1 77 ? 10.708 6.345 -3.633 1.00 90.31 77 PRO A C 1
ATOM 588 O O . PRO A 1 77 ? 11.269 7.316 -3.127 1.00 90.31 77 PRO A O 1
ATOM 591 N N . THR A 1 78 ? 10.534 5.213 -2.961 1.00 92.06 78 THR A N 1
ATOM 592 C CA . THR A 1 78 ? 10.882 5.031 -1.550 1.00 92.06 78 THR A CA 1
ATOM 593 C C . THR A 1 78 ? 11.252 3.575 -1.299 1.00 92.06 78 THR A C 1
ATOM 595 O O . THR A 1 78 ? 10.450 2.667 -1.513 1.00 92.06 78 THR A O 1
ATOM 598 N N . TYR A 1 79 ? 12.441 3.344 -0.758 1.00 93.62 79 TYR A N 1
ATOM 599 C CA . TYR A 1 79 ? 12.829 2.059 -0.195 1.00 93.62 79 TYR A CA 1
ATOM 600 C C . TYR A 1 79 ? 12.499 2.014 1.290 1.00 93.62 79 TYR A C 1
ATOM 602 O O . TYR A 1 79 ? 12.811 2.935 2.048 1.00 93.62 79 TYR A O 1
ATOM 610 N N . THR A 1 80 ? 11.896 0.911 1.728 1.00 94.06 80 THR A N 1
ATOM 611 C CA . THR A 1 80 ? 11.695 0.655 3.156 1.00 94.06 80 THR A CA 1
ATOM 612 C C . THR A 1 80 ? 12.328 -0.664 3.544 1.00 94.06 80 THR A C 1
ATOM 614 O O . THR A 1 80 ? 12.116 -1.675 2.875 1.00 94.06 80 THR A O 1
ATOM 617 N N . VAL A 1 81 ? 13.081 -0.683 4.640 1.00 92.44 81 VAL A N 1
ATOM 618 C CA . VAL A 1 81 ? 13.686 -1.905 5.177 1.00 92.44 81 VAL A CA 1
ATOM 619 C C . VAL A 1 81 ? 12.903 -2.375 6.403 1.00 92.44 81 VAL A C 1
ATOM 621 O O . VAL A 1 81 ? 12.723 -1.632 7.366 1.00 92.44 81 VAL A O 1
ATOM 624 N N . GLY A 1 82 ? 12.358 -3.593 6.334 1.00 89.25 82 GLY A N 1
ATOM 625 C CA . GLY A 1 82 ? 11.596 -4.198 7.430 1.00 89.25 82 GLY A CA 1
ATOM 626 C C . GLY A 1 82 ? 12.488 -4.834 8.500 1.00 89.25 82 GLY A C 1
ATOM 627 O O . GLY A 1 82 ? 13.671 -5.090 8.270 1.00 89.25 82 GLY A O 1
ATOM 628 N N . ARG A 1 83 ? 11.899 -5.154 9.661 1.00 86.88 83 ARG A N 1
ATOM 629 C CA . ARG A 1 83 ? 12.631 -5.648 10.846 1.00 86.88 83 ARG A CA 1
ATOM 630 C C . ARG A 1 83 ? 13.498 -6.879 10.589 1.00 86.88 83 ARG A C 1
ATOM 632 O O . ARG A 1 83 ? 14.640 -6.905 11.021 1.00 86.88 83 ARG A O 1
ATOM 639 N N . ARG A 1 84 ? 12.985 -7.864 9.840 1.00 81.56 84 ARG A N 1
ATOM 640 C CA . ARG A 1 84 ? 13.721 -9.116 9.583 1.00 81.56 84 ARG A CA 1
ATOM 641 C C . ARG A 1 84 ? 15.040 -8.862 8.861 1.00 81.56 84 ARG A C 1
ATOM 643 O O . ARG A 1 84 ? 16.025 -9.493 9.190 1.00 81.56 84 ARG A O 1
ATOM 650 N N . HIS A 1 85 ? 15.055 -7.928 7.912 1.00 79.62 85 HIS A N 1
ATOM 651 C CA . HIS A 1 85 ? 16.264 -7.603 7.155 1.00 79.62 85 HIS A CA 1
ATOM 652 C C . HIS A 1 85 ? 17.288 -6.880 8.026 1.00 79.62 85 HIS A C 1
ATOM 654 O O . HIS A 1 85 ? 18.464 -7.200 7.969 1.00 79.62 85 HIS A O 1
ATOM 660 N N . LEU A 1 86 ? 16.832 -5.949 8.872 1.00 78.75 86 LEU A N 1
ATOM 661 C CA . LEU A 1 86 ? 17.701 -5.257 9.828 1.00 78.75 86 LEU A CA 1
ATOM 662 C C . LEU A 1 86 ? 18.364 -6.230 10.812 1.00 78.75 86 LEU A C 1
ATOM 664 O O . LEU A 1 86 ? 19.498 -6.006 11.213 1.00 78.75 86 LEU A O 1
ATOM 668 N N . GLU A 1 87 ? 17.654 -7.293 11.190 1.00 78.31 87 GLU A N 1
ATOM 669 C CA . GLU A 1 87 ? 18.144 -8.322 12.110 1.00 78.31 87 GLU A CA 1
ATOM 670 C C . GLU A 1 87 ? 19.051 -9.353 11.416 1.00 78.31 87 GLU A C 1
ATOM 672 O O . GLU A 1 87 ? 20.043 -9.772 12.005 1.00 78.31 87 GLU A O 1
ATOM 677 N N . SER A 1 88 ? 18.726 -9.778 10.187 1.00 79.25 88 SER A N 1
ATOM 678 C CA . SER A 1 88 ? 19.405 -10.905 9.527 1.00 79.25 88 SER A CA 1
ATOM 679 C C . SER A 1 88 ? 20.492 -10.509 8.530 1.00 79.25 88 SER A C 1
ATOM 681 O O . SER A 1 88 ? 21.427 -11.274 8.328 1.00 79.25 88 SER A O 1
ATOM 683 N N . ASN A 1 89 ? 20.337 -9.376 7.844 1.00 79.06 89 ASN A N 1
ATOM 684 C CA . ASN A 1 89 ? 21.236 -8.935 6.778 1.00 79.06 89 ASN A CA 1
ATOM 685 C C . ASN A 1 89 ? 21.171 -7.401 6.630 1.00 79.06 89 ASN A C 1
ATOM 687 O O . ASN A 1 89 ? 20.484 -6.901 5.740 1.00 79.06 89 ASN A O 1
ATOM 691 N N . PRO A 1 90 ? 21.780 -6.631 7.546 1.00 82.19 90 PRO A N 1
ATOM 692 C CA . PRO A 1 90 ? 21.693 -5.176 7.516 1.00 82.19 90 PRO A CA 1
ATOM 693 C C . PRO A 1 90 ? 22.366 -4.601 6.261 1.00 82.19 90 PRO A C 1
ATOM 695 O O . PRO A 1 90 ? 23.454 -5.020 5.877 1.00 82.19 90 PRO A O 1
ATOM 698 N N . LEU A 1 91 ? 21.728 -3.599 5.651 1.00 84.44 91 LEU A N 1
ATOM 699 C CA . LEU A 1 91 ? 22.245 -2.942 4.449 1.00 84.44 91 LEU A CA 1
ATOM 700 C C . LEU A 1 91 ? 23.444 -2.048 4.776 1.00 84.44 91 LEU A C 1
ATOM 702 O O . LEU A 1 91 ? 23.396 -1.254 5.720 1.00 84.44 91 LEU A O 1
ATOM 706 N N . SER A 1 92 ? 24.491 -2.132 3.959 1.00 85.50 92 SER A N 1
ATOM 707 C CA . SER A 1 92 ? 25.656 -1.257 4.054 1.00 85.50 92 SER A CA 1
ATOM 708 C C . SER A 1 92 ? 25.328 0.173 3.587 1.00 85.50 92 SER A C 1
ATOM 710 O O . SER A 1 92 ? 24.407 0.388 2.789 1.00 85.50 92 SER A O 1
ATOM 712 N N . PRO A 1 93 ? 26.112 1.183 4.007 1.00 86.38 93 PRO A N 1
ATOM 713 C CA . PRO A 1 93 ? 25.976 2.537 3.479 1.00 86.38 93 PRO A CA 1
ATOM 714 C C . PRO A 1 93 ? 26.112 2.624 1.950 1.00 86.38 93 PRO A C 1
ATOM 716 O O . PRO A 1 93 ? 25.399 3.414 1.338 1.00 86.38 93 PRO A O 1
ATOM 719 N N . SER A 1 94 ? 26.977 1.815 1.324 1.00 82.75 94 SER A N 1
ATOM 720 C CA . SER A 1 94 ? 27.119 1.777 -0.141 1.00 82.75 94 SER A CA 1
ATOM 721 C C . SER A 1 94 ? 25.872 1.218 -0.823 1.00 82.75 94 SER A C 1
ATOM 723 O O . SER A 1 94 ? 25.384 1.824 -1.772 1.00 82.75 94 SER A O 1
ATOM 725 N N . GLN A 1 95 ? 25.273 0.151 -0.284 1.00 84.31 95 GLN A N 1
ATOM 726 C CA . GLN A 1 95 ? 24.001 -0.378 -0.786 1.00 84.31 95 GLN A CA 1
ATOM 727 C C . GLN A 1 95 ? 22.879 0.662 -0.676 1.00 84.31 95 GLN A C 1
ATOM 729 O O . GLN A 1 95 ? 22.112 0.847 -1.616 1.00 84.31 95 GLN A O 1
ATOM 734 N N . ILE A 1 96 ? 22.795 1.395 0.440 1.00 86.50 96 ILE A N 1
ATOM 735 C CA . ILE A 1 96 ? 21.794 2.459 0.607 1.00 86.50 96 ILE A CA 1
ATOM 736 C C . ILE A 1 96 ? 22.029 3.598 -0.398 1.00 86.50 96 ILE A C 1
ATOM 738 O O . ILE A 1 96 ? 21.071 4.053 -1.029 1.00 86.50 96 ILE A O 1
ATOM 742 N N . ARG A 1 97 ? 23.280 4.046 -0.591 1.00 84.69 97 ARG A N 1
ATOM 743 C CA . ARG A 1 97 ? 23.620 5.068 -1.600 1.00 84.69 97 ARG A CA 1
ATOM 744 C C . ARG A 1 97 ? 23.247 4.616 -3.004 1.00 84.69 97 ARG A C 1
ATOM 746 O O . ARG A 1 97 ? 22.611 5.387 -3.718 1.00 84.69 97 ARG A O 1
ATOM 753 N N . TYR A 1 98 ? 23.560 3.370 -3.354 1.00 82.69 98 TYR A N 1
ATOM 754 C CA . TYR A 1 98 ? 23.183 2.770 -4.626 1.00 82.69 98 TYR A CA 1
ATOM 755 C C . TYR A 1 98 ? 21.661 2.769 -4.794 1.00 82.69 98 TYR A C 1
ATOM 757 O O . TYR A 1 98 ? 21.150 3.331 -5.758 1.00 82.69 98 TYR A O 1
ATOM 765 N N . LEU A 1 99 ? 20.895 2.212 -3.852 1.00 83.38 99 LEU A N 1
ATOM 766 C CA . LEU A 1 99 ? 19.430 2.151 -3.955 1.00 83.38 99 LEU A CA 1
ATOM 767 C C . LEU A 1 99 ? 18.805 3.539 -4.163 1.00 83.38 99 LEU A C 1
ATOM 769 O O . LEU A 1 99 ? 17.899 3.694 -4.978 1.00 83.38 99 LEU A O 1
ATOM 773 N N . THR A 1 100 ? 19.312 4.548 -3.457 1.00 85.50 100 THR A N 1
ATOM 774 C CA . THR A 1 100 ? 18.719 5.893 -3.400 1.00 85.50 100 THR A CA 1
ATOM 775 C C . THR A 1 100 ? 19.283 6.902 -4.400 1.00 85.50 100 THR A C 1
ATOM 777 O O . THR A 1 100 ? 18.707 7.983 -4.534 1.00 85.50 100 THR A O 1
ATOM 780 N N . ARG A 1 101 ? 20.402 6.594 -5.073 1.00 82.19 101 ARG A N 1
ATOM 781 C CA . ARG A 1 101 ? 21.264 7.574 -5.764 1.00 82.19 101 ARG A CA 1
ATOM 782 C C . ARG A 1 101 ? 21.593 8.754 -4.851 1.00 82.19 101 ARG A C 1
ATOM 784 O O . ARG A 1 101 ? 21.272 9.894 -5.162 1.00 82.19 101 ARG A O 1
ATOM 791 N N . ASN A 1 102 ? 22.146 8.485 -3.668 1.00 79.06 102 ASN A N 1
ATOM 792 C CA . ASN A 1 102 ? 22.414 9.520 -2.655 1.00 79.06 102 ASN A CA 1
ATOM 793 C C . ASN A 1 102 ? 21.166 10.356 -2.291 1.00 79.06 102 ASN A C 1
ATOM 795 O O . ASN A 1 102 ? 21.242 11.573 -2.146 1.00 79.06 102 ASN A O 1
ATOM 799 N N . ASN A 1 103 ? 20.011 9.696 -2.151 1.00 82.12 103 ASN A N 1
ATOM 800 C CA . ASN A 1 103 ? 18.689 10.308 -1.936 1.00 82.12 103 ASN A CA 1
ATOM 801 C C . ASN A 1 103 ? 18.184 11.237 -3.058 1.00 82.12 103 ASN A C 1
ATOM 803 O O . ASN A 1 103 ? 17.201 11.948 -2.857 1.00 82.12 103 ASN A O 1
ATOM 807 N N . ILE A 1 104 ? 18.807 11.222 -4.240 1.00 79.62 104 ILE A N 1
ATOM 808 C CA . ILE A 1 104 ? 18.355 12.007 -5.400 1.00 79.62 104 ILE A CA 1
ATOM 809 C C . ILE A 1 104 ? 17.175 11.317 -6.093 1.00 79.62 104 ILE A C 1
ATOM 811 O O . ILE A 1 104 ? 16.225 11.983 -6.511 1.00 79.62 104 ILE A O 1
ATOM 815 N N . ALA A 1 105 ? 17.231 9.987 -6.211 1.00 80.38 105 ALA A N 1
ATOM 816 C CA . ALA A 1 105 ? 16.237 9.198 -6.933 1.00 80.38 105 ALA A CA 1
ATOM 817 C C . ALA A 1 105 ? 15.121 8.696 -6.011 1.00 80.38 105 ALA A C 1
ATOM 819 O O . ALA A 1 105 ? 13.953 8.702 -6.374 1.00 80.38 105 ALA A O 1
ATOM 820 N N . ALA A 1 106 ? 15.457 8.236 -4.809 1.00 87.38 106 ALA A N 1
ATOM 821 C CA . ALA A 1 106 ? 14.483 7.654 -3.891 1.00 87.38 106 ALA A CA 1
ATOM 822 C C . ALA A 1 106 ? 14.873 7.921 -2.443 1.00 87.38 106 ALA A C 1
ATOM 824 O O . ALA A 1 106 ? 16.057 8.004 -2.126 1.00 87.38 106 ALA A O 1
ATOM 825 N N . SER A 1 107 ? 13.888 7.985 -1.551 1.00 91.44 107 SER A N 1
ATOM 826 C CA . SER A 1 107 ? 14.164 8.017 -0.115 1.00 91.44 107 SER A CA 1
ATOM 827 C C . SER A 1 107 ? 14.393 6.610 0.443 1.00 91.44 107 SER A C 1
ATOM 829 O O . SER A 1 107 ? 13.948 5.613 -0.132 1.00 91.44 107 SER A O 1
ATOM 831 N N . PHE A 1 108 ? 15.070 6.515 1.587 1.00 93.38 108 PHE A N 1
ATOM 832 C CA . PHE A 1 108 ? 15.272 5.260 2.310 1.00 93.38 108 PHE A CA 1
ATOM 833 C C . PHE A 1 108 ? 14.832 5.388 3.767 1.00 93.38 108 PHE A C 1
ATOM 835 O O . PHE A 1 108 ? 15.207 6.333 4.460 1.00 93.38 108 PHE A O 1
ATOM 842 N N . HIS A 1 109 ? 14.057 4.415 4.252 1.00 94.69 109 HIS A N 1
ATOM 843 C CA . HIS A 1 109 ? 13.546 4.423 5.620 1.00 94.69 109 HIS A CA 1
ATOM 844 C C . HIS A 1 109 ? 13.590 3.042 6.278 1.00 94.69 109 HIS A C 1
ATOM 846 O O . HIS A 1 109 ? 13.104 2.048 5.734 1.00 94.69 109 HIS A O 1
ATOM 852 N N . ALA A 1 110 ? 14.075 2.990 7.519 1.00 93.62 110 ALA A N 1
ATOM 853 C CA . ALA A 1 110 ? 13.827 1.851 8.393 1.00 93.62 110 ALA A CA 1
ATOM 854 C C . ALA A 1 110 ? 12.347 1.804 8.796 1.00 93.62 110 ALA A C 1
ATOM 856 O O . ALA A 1 110 ? 11.726 2.830 9.079 1.00 93.62 110 ALA A O 1
ATOM 857 N N . SER A 1 111 ? 11.769 0.605 8.818 1.00 92.06 111 SER A N 1
ATOM 858 C CA . SER A 1 111 ? 10.361 0.398 9.132 1.00 92.06 111 SER A CA 1
ATOM 859 C C . SER A 1 111 ? 10.171 -0.709 10.160 1.00 92.06 111 SER A C 1
ATOM 861 O O . SER A 1 111 ? 10.805 -1.762 10.122 1.00 92.06 111 SER A O 1
ATOM 863 N N . SER A 1 112 ? 9.222 -0.492 11.068 1.00 91.19 112 SER A N 1
ATOM 864 C CA . SER A 1 112 ? 8.826 -1.465 12.087 1.00 91.19 112 SER A CA 1
ATOM 865 C C . SER A 1 112 ? 7.998 -2.635 11.532 1.00 91.19 112 SER A C 1
ATOM 867 O O . SER A 1 112 ? 7.686 -3.582 12.269 1.00 91.19 112 SER A O 1
ATOM 869 N N . ARG A 1 113 ? 7.629 -2.593 10.245 1.00 92.25 113 ARG A N 1
ATOM 870 C CA . ARG A 1 113 ? 6.890 -3.668 9.578 1.00 92.25 113 ARG A CA 1
ATOM 871 C C . ARG A 1 113 ? 7.676 -4.980 9.559 1.00 92.25 113 ARG A C 1
ATOM 873 O O . ARG A 1 113 ? 8.909 -5.004 9.576 1.00 92.25 113 ARG A O 1
ATOM 880 N N . GLY A 1 114 ? 6.948 -6.090 9.481 1.00 86.38 114 GLY A N 1
ATOM 881 C CA . GLY A 1 114 ? 7.531 -7.368 9.090 1.00 86.38 114 GLY A CA 1
ATOM 882 C C . GLY A 1 114 ? 8.026 -7.352 7.638 1.00 86.38 114 GLY A C 1
ATOM 883 O O . GLY A 1 114 ? 7.726 -6.448 6.856 1.00 86.38 114 GLY A O 1
ATOM 884 N N . GLY A 1 115 ? 8.768 -8.388 7.258 1.00 85.25 115 GLY A N 1
ATOM 885 C CA . GLY A 1 115 ? 9.307 -8.502 5.901 1.00 85.25 115 GLY A CA 1
ATOM 886 C C . GLY A 1 115 ? 10.721 -7.958 5.743 1.00 85.25 115 GLY A C 1
ATOM 887 O O . GLY A 1 115 ? 11.350 -7.542 6.715 1.00 85.25 115 GLY A O 1
ATOM 888 N N . LEU A 1 116 ? 11.205 -8.036 4.505 1.00 88.19 116 LEU A N 1
ATOM 889 C CA . LEU A 1 116 ? 12.549 -7.625 4.108 1.00 88.19 116 LEU A CA 1
ATOM 890 C C . LEU A 1 116 ? 12.538 -6.210 3.500 1.00 88.19 116 LEU A C 1
ATOM 892 O O . LEU A 1 116 ? 11.558 -5.483 3.685 1.00 88.19 116 LEU A O 1
ATOM 896 N N . LEU A 1 117 ? 13.603 -5.799 2.808 1.00 89.38 117 LEU A N 1
ATOM 897 C CA . LEU A 1 117 ? 13.604 -4.608 1.952 1.00 89.38 117 LEU A CA 1
ATOM 898 C C . LEU A 1 117 ? 12.467 -4.679 0.913 1.00 89.38 117 LEU A C 1
ATOM 900 O O . LEU A 1 117 ? 12.174 -5.745 0.378 1.00 89.38 117 LEU A O 1
ATOM 904 N N . THR A 1 118 ? 11.806 -3.553 0.649 1.00 90.88 118 THR A N 1
ATOM 905 C CA . THR A 1 118 ? 10.862 -3.403 -0.468 1.00 90.88 118 THR A CA 1
ATOM 906 C C . THR A 1 118 ? 10.982 -2.009 -1.065 1.00 90.88 118 THR A C 1
ATOM 908 O O . THR A 1 118 ? 11.494 -1.091 -0.419 1.00 90.88 118 THR A O 1
ATOM 911 N N . TYR A 1 119 ? 10.456 -1.861 -2.274 1.00 91.50 119 TYR A N 1
ATOM 912 C CA . TYR A 1 119 ? 10.293 -0.593 -2.960 1.00 91.50 119 TYR A CA 1
ATOM 913 C C . TYR A 1 119 ? 8.810 -0.206 -3.011 1.00 91.50 119 TYR A C 1
ATOM 915 O O . TYR A 1 119 ? 7.932 -1.061 -3.183 1.00 91.50 119 TYR A O 1
ATOM 923 N N . HIS A 1 120 ? 8.557 1.085 -2.848 1.00 92.00 120 HIS A N 1
ATOM 924 C CA . HIS A 1 120 ? 7.288 1.746 -3.098 1.00 92.00 120 HIS A CA 1
ATOM 925 C C . HIS A 1 120 ? 7.526 2.861 -4.098 1.00 92.00 120 HIS A C 1
ATOM 927 O O . HIS A 1 120 ? 8.562 3.527 -4.066 1.00 92.00 120 HIS A O 1
ATOM 933 N N . GLY A 1 121 ? 6.559 3.091 -4.968 1.00 89.06 121 GLY A N 1
ATOM 934 C CA . GLY A 1 121 ? 6.688 4.145 -5.945 1.00 89.06 121 GLY A CA 1
ATOM 935 C C . GLY A 1 121 ? 5.377 4.451 -6.641 1.00 89.06 121 GLY A C 1
ATOM 936 O O . GLY A 1 121 ? 4.342 3.838 -6.351 1.00 89.06 121 GLY A O 1
ATOM 937 N N . PRO A 1 122 ? 5.423 5.411 -7.564 1.00 86.12 122 PRO A N 1
ATOM 938 C CA . PRO A 1 122 ? 4.258 5.791 -8.330 1.00 86.12 122 PRO A CA 1
ATOM 939 C C . PRO A 1 122 ? 3.662 4.623 -9.111 1.00 86.12 122 PRO A C 1
ATOM 941 O O . PRO A 1 122 ? 4.370 3.704 -9.520 1.00 86.12 122 PRO A O 1
ATOM 944 N N . GLY A 1 123 ? 2.336 4.628 -9.245 1.00 87.12 123 GLY A N 1
ATOM 945 C CA . GLY A 1 123 ? 1.608 3.518 -9.854 1.00 87.12 123 GLY A CA 1
ATOM 946 C C . GLY A 1 123 ? 1.448 2.276 -8.959 1.00 87.12 123 GLY A C 1
ATOM 947 O O . GLY A 1 123 ? 0.712 1.345 -9.308 1.00 87.12 123 GLY A O 1
ATOM 948 N N . GLN A 1 124 ? 2.039 2.274 -7.756 1.00 92.81 124 GLN A N 1
ATOM 949 C CA . GLN A 1 124 ? 1.724 1.328 -6.683 1.00 92.81 124 GLN A CA 1
ATOM 950 C C . GLN A 1 124 ? 0.675 1.922 -5.732 1.00 92.81 124 GLN A C 1
ATOM 952 O O . GLN A 1 124 ? 0.796 3.069 -5.288 1.00 92.81 124 GLN A O 1
ATOM 957 N N . LEU A 1 125 ? -0.340 1.121 -5.398 1.00 95.88 125 LEU A N 1
ATOM 958 C CA . LEU A 1 125 ? -1.311 1.414 -4.352 1.00 95.88 125 LEU A CA 1
ATOM 959 C C . LEU A 1 125 ? -0.801 0.848 -3.025 1.00 95.88 125 LEU A C 1
ATOM 961 O O . LEU A 1 125 ? -0.836 -0.365 -2.799 1.00 95.88 125 LEU A O 1
ATOM 965 N N . THR A 1 126 ? -0.364 1.727 -2.133 1.00 97.31 126 THR A N 1
ATOM 966 C CA . THR A 1 126 ? -0.064 1.368 -0.748 1.00 97.31 126 THR A CA 1
ATOM 967 C C . THR A 1 126 ? -1.340 1.472 0.071 1.00 97.31 126 THR A C 1
ATOM 969 O O . THR A 1 126 ? -2.057 2.472 -0.002 1.00 97.31 126 THR A O 1
ATOM 972 N N . ALA A 1 127 ? -1.629 0.441 0.859 1.00 98.25 127 ALA A N 1
ATOM 973 C CA . ALA A 1 127 ? -2.802 0.409 1.716 1.00 98.25 127 ALA A CA 1
ATOM 974 C C . ALA A 1 127 ? -2.434 -0.034 3.132 1.00 98.25 127 ALA A C 1
ATOM 976 O O . ALA A 1 127 ? -1.804 -1.077 3.315 1.00 98.25 127 ALA A O 1
ATOM 977 N N . TYR A 1 128 ? -2.856 0.748 4.126 1.00 98.19 128 TYR A N 1
ATOM 978 C CA . TYR A 1 128 ? -2.705 0.470 5.550 1.00 98.19 128 TYR A CA 1
ATOM 979 C C . TYR A 1 128 ? -4.076 0.207 6.181 1.00 98.19 128 TYR A C 1
ATOM 981 O O . TYR A 1 128 ? -4.790 1.157 6.515 1.00 98.19 128 TYR A O 1
ATOM 989 N N . PRO A 1 129 ? -4.472 -1.066 6.347 1.00 97.62 129 PRO A N 1
ATOM 990 C CA . PRO A 1 129 ? -5.641 -1.421 7.131 1.00 97.62 129 PRO A CA 1
ATOM 991 C C . PRO A 1 129 ? -5.282 -1.411 8.624 1.00 97.62 129 PRO A C 1
ATOM 993 O O . PRO A 1 129 ? -4.535 -2.256 9.130 1.00 97.62 129 PRO A O 1
ATOM 996 N N . LEU A 1 130 ? -5.813 -0.419 9.330 1.00 96.81 130 LEU A N 1
ATOM 997 C CA . LEU A 1 130 ? -5.622 -0.157 10.753 1.00 96.81 130 LEU A CA 1
ATOM 998 C C . LEU A 1 130 ? -6.829 -0.712 11.506 1.00 96.81 130 LEU A C 1
ATOM 1000 O O . LEU A 1 130 ? -7.906 -0.120 11.510 1.00 96.81 130 LEU A O 1
ATOM 1004 N N . ILE A 1 131 ? -6.666 -1.910 12.066 1.00 94.75 131 ILE A N 1
ATOM 1005 C CA . ILE A 1 131 ? -7.769 -2.733 12.564 1.00 94.75 131 ILE A CA 1
ATOM 1006 C C . ILE A 1 131 ? -7.399 -3.294 13.934 1.00 94.75 131 ILE A C 1
ATOM 1008 O O . ILE A 1 131 ? -6.303 -3.823 14.140 1.00 94.75 131 ILE A O 1
ATOM 1012 N N . ASP A 1 132 ? -8.336 -3.232 14.880 1.00 93.44 132 ASP A N 1
ATOM 1013 C CA . ASP A 1 132 ? -8.219 -3.951 16.146 1.00 93.44 132 ASP A CA 1
ATOM 1014 C C . ASP A 1 132 ? -8.478 -5.450 15.925 1.00 93.44 132 ASP A C 1
ATOM 1016 O O . ASP A 1 132 ? -9.611 -5.932 15.956 1.00 93.44 132 ASP A O 1
ATOM 1020 N N . LEU A 1 133 ? -7.407 -6.214 15.719 1.00 93.81 133 LEU A N 1
ATOM 1021 C CA . LEU A 1 133 ? -7.500 -7.640 15.416 1.00 93.81 133 LEU A CA 1
ATOM 1022 C C . LEU A 1 133 ? -8.172 -8.430 16.545 1.00 93.81 133 LEU A C 1
ATOM 1024 O O . LEU A 1 133 ? -8.878 -9.398 16.275 1.00 93.81 133 LEU A O 1
ATOM 1028 N N . ARG A 1 134 ? -8.015 -8.008 17.810 1.00 88.94 134 ARG A N 1
ATOM 1029 C CA . ARG A 1 134 ? -8.652 -8.692 18.949 1.00 88.94 134 ARG A CA 1
ATOM 1030 C C . ARG A 1 134 ? -10.161 -8.497 18.935 1.00 88.94 134 ARG A C 1
ATOM 1032 O O . ARG A 1 134 ? -10.878 -9.463 19.184 1.00 88.94 134 ARG A O 1
ATOM 1039 N N . ALA A 1 135 ? -10.624 -7.289 18.612 1.00 86.94 135 ALA A N 1
ATOM 1040 C CA . ALA A 1 135 ? -12.049 -7.009 18.461 1.00 86.94 135 ALA A CA 1
ATOM 1041 C C . ALA A 1 135 ? -12.671 -7.881 17.359 1.00 86.94 135 ALA A C 1
ATOM 1043 O O . ALA A 1 135 ? -13.745 -8.440 17.556 1.00 86.94 135 ALA A O 1
ATOM 1044 N N . HIS A 1 136 ? -11.949 -8.098 16.256 1.00 88.56 136 HIS A N 1
ATOM 1045 C CA . HIS A 1 136 ? -12.382 -8.985 15.174 1.00 88.56 136 HIS A CA 1
ATOM 1046 C C . HIS A 1 136 ? -12.111 -10.478 15.434 1.00 88.56 136 HIS A C 1
ATOM 1048 O O . HIS A 1 136 ? -12.510 -11.311 14.627 1.00 88.56 136 HIS A O 1
ATOM 1054 N N . GLY A 1 137 ? -11.477 -10.858 16.549 1.00 90.19 137 GLY A N 1
ATOM 1055 C CA . GLY A 1 137 ? -11.137 -12.254 16.843 1.00 90.19 137 GLY A CA 1
ATOM 1056 C C . GLY A 1 137 ? -10.065 -12.857 15.928 1.00 90.19 137 GLY A C 1
ATOM 1057 O O . GLY A 1 137 ? -10.005 -14.076 15.799 1.00 90.19 137 GLY A O 1
ATOM 1058 N N . LEU A 1 138 ? -9.229 -12.021 15.311 1.00 93.69 138 LEU A N 1
ATOM 1059 C CA . LEU A 1 138 ? -8.178 -12.411 14.376 1.00 93.69 138 LEU A CA 1
ATOM 1060 C C . LEU A 1 138 ? -6.807 -12.476 15.064 1.00 93.69 138 LEU A C 1
ATOM 1062 O O . LEU A 1 138 ? -6.389 -11.563 15.779 1.00 93.69 138 LEU A O 1
ATOM 1066 N N . GLY A 1 139 ? -6.061 -13.544 14.794 1.00 94.75 139 GLY A N 1
ATOM 1067 C CA . GLY A 1 139 ? -4.621 -13.607 15.041 1.00 94.75 139 GLY A CA 1
ATOM 1068 C C . GLY A 1 139 ? -3.812 -12.977 13.901 1.00 94.75 139 GLY A C 1
ATOM 1069 O O . GLY A 1 139 ? -4.287 -12.867 12.774 1.00 94.75 139 GLY A O 1
ATOM 1070 N N . ALA A 1 140 ? -2.544 -12.633 14.151 1.00 92.88 140 ALA A N 1
ATOM 1071 C CA . ALA A 1 140 ? -1.685 -11.992 13.145 1.00 92.88 140 ALA A CA 1
ATOM 1072 C C . ALA A 1 140 ? -1.532 -12.819 11.850 1.00 92.88 140 ALA A C 1
ATOM 1074 O O . ALA A 1 140 ? -1.613 -12.270 10.758 1.00 92.88 140 ALA A O 1
ATOM 1075 N N . ARG A 1 141 ? -1.373 -14.149 11.954 1.00 92.69 141 ARG A N 1
ATOM 1076 C CA . ARG A 1 141 ? -1.291 -15.043 10.779 1.00 92.69 141 ARG A CA 1
ATOM 1077 C C . ARG A 1 141 ? -2.606 -15.115 9.995 1.00 92.69 141 ARG A C 1
ATOM 1079 O O . ARG A 1 141 ? -2.579 -15.129 8.772 1.00 92.69 141 ARG A O 1
ATOM 1086 N N . GLN A 1 142 ? -3.744 -15.136 10.692 1.00 94.69 142 GLN A N 1
ATOM 1087 C CA . GLN A 1 142 ? -5.067 -15.104 10.055 1.00 94.69 142 GLN A CA 1
ATOM 1088 C C . GLN A 1 142 ? -5.303 -13.768 9.349 1.00 94.69 142 GLN A C 1
ATOM 1090 O O . GLN A 1 142 ? -5.868 -13.749 8.263 1.00 94.69 142 GLN A O 1
ATOM 1095 N N . TYR A 1 143 ? -4.831 -12.670 9.942 1.00 96.00 143 TYR A N 1
ATOM 1096 C CA . TYR A 1 143 ? -4.893 -11.349 9.333 1.00 96.00 143 TYR A CA 1
ATOM 1097 C C . TYR A 1 143 ? -4.055 -11.260 8.050 1.00 96.00 143 TYR A C 1
ATOM 1099 O O . TYR A 1 143 ? -4.552 -10.761 7.051 1.00 96.00 143 TYR A O 1
ATOM 1107 N N . VAL A 1 144 ? -2.833 -11.808 8.032 1.00 95.06 144 VAL A N 1
ATOM 1108 C CA . VAL A 1 144 ? -2.020 -11.868 6.800 1.00 95.06 144 VAL A CA 1
ATOM 1109 C C . VAL A 1 144 ? -2.743 -12.643 5.694 1.00 95.06 144 VAL A C 1
ATOM 1111 O O . VAL A 1 144 ? -2.891 -12.107 4.603 1.00 95.06 144 VAL A O 1
ATOM 1114 N N . ARG A 1 145 ? -3.284 -13.832 5.997 1.00 95.00 145 ARG A N 1
ATOM 1115 C CA . ARG A 1 145 ? -4.076 -14.618 5.029 1.00 95.00 145 ARG A CA 1
ATOM 1116 C C . ARG A 1 145 ? -5.313 -13.865 4.541 1.00 95.00 145 ARG A C 1
ATOM 1118 O O . ARG A 1 145 ? -5.636 -13.896 3.366 1.00 95.00 145 ARG A O 1
ATOM 1125 N N . LEU A 1 146 ? -6.000 -13.155 5.440 1.00 96.38 146 LEU A N 1
ATOM 1126 C CA . LEU A 1 146 ? -7.115 -12.281 5.071 1.00 96.38 146 LEU A CA 1
ATOM 1127 C C . LEU A 1 146 ? -6.680 -11.217 4.063 1.00 96.38 146 LEU A C 1
ATOM 1129 O O . LEU A 1 146 ? -7.389 -11.016 3.086 1.00 96.38 146 LEU A O 1
ATOM 1133 N N . LEU A 1 147 ? -5.535 -10.564 4.261 1.00 97.69 147 LEU A N 1
ATOM 1134 C CA . LEU A 1 147 ? -5.039 -9.573 3.305 1.00 97.69 147 LEU A CA 1
ATOM 1135 C C . LEU A 1 147 ? -4.654 -10.194 1.957 1.00 97.69 147 LEU A C 1
ATOM 1137 O O . LEU A 1 147 ? -4.926 -9.586 0.927 1.00 97.69 147 LEU A O 1
ATOM 1141 N N . GLU A 1 148 ? -4.054 -11.386 1.950 1.00 96.88 148 GLU A N 1
ATOM 1142 C CA . GLU A 1 148 ? -3.742 -12.119 0.714 1.00 96.88 148 GLU A CA 1
ATOM 1143 C C . GLU A 1 148 ? -5.017 -12.412 -0.087 1.00 96.88 148 GLU A C 1
ATOM 1145 O O . GLU A 1 148 ? -5.095 -12.062 -1.264 1.00 96.88 148 GLU A O 1
ATOM 1150 N N . ASP A 1 149 ? -6.050 -12.943 0.569 1.00 96.94 149 ASP A N 1
ATOM 1151 C CA . ASP A 1 149 ? -7.335 -13.237 -0.071 1.00 96.94 149 ASP A CA 1
ATOM 1152 C C . ASP A 1 149 ? -8.048 -11.967 -0.558 1.00 96.94 149 ASP A C 1
ATOM 1154 O O . ASP A 1 149 ? -8.555 -11.928 -1.676 1.00 96.94 149 ASP A O 1
ATOM 1158 N N . VAL A 1 150 ? -8.012 -10.885 0.228 1.00 97.94 150 VAL A N 1
ATOM 1159 C CA . VAL A 1 150 ? -8.557 -9.573 -0.168 1.00 97.94 150 VAL A CA 1
ATOM 1160 C C . VAL A 1 150 ? -7.888 -9.054 -1.439 1.00 97.94 150 VAL A C 1
ATOM 1162 O O . VAL A 1 150 ? -8.564 -8.524 -2.325 1.00 97.94 150 VAL A O 1
ATOM 1165 N N . VAL A 1 151 ? -6.568 -9.197 -1.553 1.00 97.69 151 VAL A N 1
ATOM 1166 C CA . VAL A 1 151 ? -5.830 -8.783 -2.749 1.00 97.69 151 VAL A CA 1
ATOM 1167 C C . VAL A 1 151 ? -6.157 -9.690 -3.932 1.00 97.69 151 VAL A C 1
ATOM 1169 O O . VAL A 1 151 ? -6.399 -9.173 -5.021 1.00 97.69 151 VAL A O 1
ATOM 1172 N N . ILE A 1 152 ? -6.227 -11.009 -3.734 1.00 96.31 152 ILE A N 1
ATOM 1173 C CA . ILE A 1 152 ? -6.630 -11.968 -4.774 1.00 96.31 152 ILE A CA 1
ATOM 1174 C C . ILE A 1 152 ? -8.018 -11.617 -5.323 1.00 96.31 152 ILE A C 1
ATOM 1176 O O . ILE A 1 152 ? -8.189 -11.486 -6.536 1.00 96.31 152 ILE A O 1
ATOM 1180 N N . ASP A 1 153 ? -8.994 -11.387 -4.445 1.00 96.00 153 ASP A N 1
ATOM 1181 C CA . ASP A 1 153 ? -10.357 -11.012 -4.828 1.00 96.00 153 ASP A CA 1
ATOM 1182 C C . ASP A 1 153 ? -10.397 -9.657 -5.543 1.00 96.00 153 ASP A C 1
ATOM 1184 O O . ASP A 1 153 ? -11.131 -9.484 -6.519 1.00 96.00 153 ASP A O 1
ATOM 1188 N N . THR A 1 154 ? -9.568 -8.705 -5.110 1.00 95.62 154 THR A N 1
ATOM 1189 C CA . THR A 1 154 ? -9.409 -7.408 -5.784 1.00 95.62 154 THR A CA 1
ATOM 1190 C C . THR A 1 154 ? -8.898 -7.590 -7.211 1.00 95.62 154 THR A C 1
ATOM 1192 O O . THR A 1 154 ? -9.496 -7.055 -8.142 1.00 95.62 154 THR A O 1
ATOM 1195 N N . CYS A 1 155 ? -7.848 -8.389 -7.414 1.00 92.94 155 CYS A N 1
ATOM 1196 C CA . CYS A 1 155 ? -7.293 -8.664 -8.742 1.00 92.94 155 CYS A CA 1
ATOM 1197 C C . CYS A 1 155 ? -8.317 -9.366 -9.648 1.00 92.94 155 CYS A C 1
ATOM 1199 O O . CYS A 1 155 ? -8.513 -8.947 -10.789 1.00 92.94 155 CYS A O 1
ATOM 1201 N N . LYS A 1 156 ? -9.049 -10.360 -9.123 1.00 91.25 156 LYS A N 1
ATOM 1202 C CA . LYS A 1 156 ? -10.126 -11.057 -9.847 1.00 91.25 156 LYS A CA 1
ATOM 1203 C C . LYS A 1 156 ? -11.238 -10.107 -10.289 1.00 91.25 156 LYS A C 1
ATOM 1205 O O . LYS A 1 156 ? -11.654 -10.151 -11.443 1.00 91.25 156 LYS A O 1
ATOM 1210 N N . ARG A 1 157 ? -11.692 -9.207 -9.409 1.00 91.12 157 ARG A N 1
ATOM 1211 C CA . ARG A 1 157 ? -12.698 -8.177 -9.746 1.00 91.12 157 ARG A CA 1
ATOM 1212 C C . ARG A 1 157 ? -12.196 -7.169 -10.776 1.00 91.12 157 ARG A C 1
ATOM 1214 O O . ARG A 1 157 ? -12.994 -6.590 -11.507 1.00 91.12 157 ARG A O 1
ATOM 1221 N N . LEU A 1 158 ? -10.884 -6.975 -10.842 1.00 87.75 158 LEU A N 1
ATOM 1222 C CA . LEU A 1 158 ? -10.212 -6.198 -11.875 1.00 87.75 158 LEU A CA 1
ATOM 1223 C C . LEU A 1 158 ? -9.885 -7.050 -13.119 1.00 87.75 158 LEU A C 1
ATOM 1225 O O . LEU A 1 158 ? -9.159 -6.606 -13.991 1.00 87.75 158 LEU A O 1
ATOM 1229 N N . GLY A 1 159 ? -10.416 -8.265 -13.265 1.00 85.88 159 GLY A N 1
ATOM 1230 C CA . GLY A 1 159 ? -10.214 -9.070 -14.474 1.00 85.88 159 GLY A CA 1
ATOM 1231 C C . GLY A 1 159 ? -8.804 -9.648 -14.626 1.00 85.88 159 GLY A C 1
ATOM 1232 O O . GLY A 1 159 ? -8.401 -9.965 -15.739 1.00 85.88 159 GLY A O 1
ATOM 1233 N N . VAL A 1 160 ? -8.061 -9.800 -13.525 1.00 87.19 160 VAL A N 1
ATOM 1234 C CA . VAL A 1 160 ? -6.769 -10.504 -13.473 1.00 87.19 160 VAL A CA 1
ATOM 1235 C C . VAL A 1 160 ? -6.941 -11.759 -12.604 1.00 87.19 160 VAL A C 1
ATOM 1237 O O . VAL A 1 160 ? -6.723 -11.699 -11.393 1.00 87.19 160 VAL A O 1
ATOM 1240 N N . PRO A 1 161 ? -7.410 -12.889 -13.173 1.00 81.94 161 PRO A N 1
ATOM 1241 C CA . PRO A 1 161 ? -7.819 -14.053 -12.385 1.00 81.94 161 PRO A CA 1
ATOM 1242 C C . PRO A 1 161 ? -6.665 -14.970 -11.950 1.00 81.94 161 PRO A C 1
ATOM 1244 O O . PRO A 1 161 ? -6.815 -15.671 -10.950 1.00 81.94 161 PRO A O 1
ATOM 1247 N N . ASN A 1 162 ? -5.524 -14.943 -12.648 1.00 85.25 162 ASN A N 1
ATOM 1248 C CA . ASN A 1 162 ? -4.391 -15.865 -12.453 1.00 85.25 162 ASN A CA 1
ATOM 1249 C C . ASN A 1 162 ? -3.482 -15.454 -11.277 1.00 85.25 162 ASN A C 1
ATOM 1251 O O . ASN A 1 162 ? -2.258 -15.414 -11.398 1.00 85.25 162 ASN A O 1
ATOM 1255 N N . VAL A 1 163 ? -4.086 -15.101 -10.143 1.00 88.31 163 VAL A N 1
ATOM 1256 C CA . VAL A 1 163 ? -3.399 -14.674 -8.917 1.00 88.31 163 VAL A CA 1
ATOM 1257 C C . VAL A 1 163 ? -3.565 -15.698 -7.795 1.00 88.31 163 VAL A C 1
ATOM 1259 O O . VAL A 1 163 ? -4.630 -16.291 -7.626 1.00 88.31 163 VAL A O 1
ATOM 1262 N N . GLY A 1 164 ? -2.528 -15.859 -6.980 1.00 89.44 164 GLY A N 1
ATOM 1263 C CA . GLY A 1 164 ? -2.511 -16.773 -5.844 1.00 89.44 164 GLY A CA 1
ATOM 1264 C C . GLY A 1 164 ? -1.479 -16.397 -4.783 1.00 89.44 164 GLY A C 1
ATOM 1265 O O . GLY A 1 164 ? -0.851 -15.336 -4.831 1.00 89.44 164 GLY A O 1
ATOM 1266 N N . VAL A 1 165 ? -1.312 -17.283 -3.804 1.00 85.69 165 VAL A N 1
ATOM 1267 C CA . VAL A 1 165 ? -0.302 -17.170 -2.743 1.00 85.69 165 VAL A CA 1
ATOM 1268 C C . VAL A 1 165 ? 0.882 -18.088 -3.032 1.00 85.69 165 VAL A C 1
ATOM 1270 O O . VAL A 1 165 ? 0.715 -19.152 -3.621 1.00 85.69 165 VAL A O 1
ATOM 1273 N N . SER A 1 166 ? 2.075 -17.691 -2.588 1.00 77.81 166 SER A N 1
ATOM 1274 C CA . SER A 1 166 ? 3.243 -18.578 -2.564 1.00 77.81 166 SER A CA 1
ATOM 1275 C C . SER A 1 166 ? 3.313 -19.305 -1.221 1.00 77.81 166 SER A C 1
ATOM 1277 O O . SER A 1 166 ? 3.078 -18.701 -0.173 1.00 77.81 166 SER A O 1
ATOM 1279 N N . CYS A 1 167 ? 3.673 -20.590 -1.235 1.00 67.50 167 CYS A N 1
ATOM 1280 C CA . CYS A 1 167 ? 3.794 -21.410 -0.026 1.00 67.50 167 CYS A CA 1
ATOM 1281 C C . CYS A 1 167 ? 4.923 -20.951 0.914 1.00 67.50 167 CYS A C 1
ATOM 1283 O O . CYS A 1 167 ? 4.853 -21.198 2.118 1.00 67.50 167 CYS A O 1
ATOM 1285 N N . THR A 1 168 ? 5.957 -20.290 0.387 1.00 74.88 168 THR A N 1
ATOM 1286 C CA . THR A 1 168 ? 7.159 -19.906 1.148 1.00 74.88 168 THR A CA 1
ATOM 1287 C C . THR A 1 168 ? 7.197 -18.424 1.501 1.00 74.88 168 THR A C 1
ATOM 1289 O O . THR A 1 168 ? 7.815 -18.045 2.498 1.00 74.88 168 THR A O 1
ATOM 1292 N N . ASP A 1 169 ? 6.521 -17.574 0.725 1.00 79.75 169 ASP A N 1
ATOM 1293 C CA . ASP A 1 169 ? 6.743 -16.137 0.777 1.00 79.75 169 ASP A CA 1
ATOM 1294 C C . ASP A 1 169 ? 5.468 -15.290 0.811 1.00 79.75 169 ASP A C 1
ATOM 1296 O O . ASP A 1 169 ? 4.710 -15.280 -0.164 1.00 79.75 169 ASP A O 1
ATOM 1300 N N . PRO A 1 170 ? 5.295 -14.460 1.864 1.00 86.06 170 PRO A N 1
ATOM 1301 C CA . PRO A 1 170 ? 4.150 -13.570 1.979 1.00 86.06 170 PRO A CA 1
ATOM 1302 C C . PRO A 1 170 ? 4.020 -12.638 0.775 1.00 86.06 170 PRO A C 1
ATOM 1304 O O . PRO A 1 170 ? 5.010 -12.061 0.284 1.00 86.06 170 PRO A O 1
ATOM 1307 N N . GLY A 1 171 ? 2.787 -12.452 0.326 1.00 90.75 171 GLY A N 1
ATOM 1308 C CA . GLY A 1 171 ? 2.507 -11.704 -0.891 1.00 90.75 171 GLY A CA 1
ATOM 1309 C C . GLY A 1 171 ? 1.448 -12.372 -1.750 1.00 90.75 171 GLY A C 1
ATOM 1310 O O . GLY A 1 171 ? 1.091 -13.527 -1.539 1.00 90.75 171 GLY A O 1
ATOM 1311 N N . VAL A 1 172 ? 1.017 -11.642 -2.772 1.00 93.12 172 VAL A N 1
ATOM 1312 C CA . VAL A 1 172 ? 0.197 -12.194 -3.854 1.00 93.12 172 VAL A CA 1
ATOM 1313 C C . VAL A 1 172 ? 1.007 -12.209 -5.139 1.00 93.12 172 VAL A C 1
ATOM 1315 O O . VAL A 1 172 ? 1.775 -11.281 -5.425 1.00 93.12 172 VAL A O 1
ATOM 1318 N N . TRP A 1 173 ? 0.840 -13.285 -5.894 1.00 91.38 173 TRP A N 1
ATOM 1319 C CA . TRP A 1 173 ? 1.688 -13.676 -7.007 1.00 91.38 173 TRP A CA 1
ATOM 1320 C C . TRP A 1 173 ? 0.840 -14.069 -8.206 1.00 91.38 173 TRP A C 1
ATOM 1322 O O . TRP A 1 173 ? -0.205 -14.688 -8.044 1.00 91.38 173 TRP A O 1
ATOM 1332 N N . MET A 1 174 ? 1.313 -13.743 -9.401 1.00 87.06 174 MET A N 1
ATOM 1333 C CA . MET A 1 174 ? 0.848 -14.365 -10.630 1.00 87.06 174 MET A CA 1
ATOM 1334 C C . MET A 1 174 ? 1.346 -15.799 -10.679 1.00 87.06 174 MET A C 1
ATOM 1336 O O . MET A 1 174 ? 2.518 -16.047 -10.375 1.00 87.06 174 MET A O 1
ATOM 1340 N N . VAL A 1 175 ? 0.462 -16.706 -11.070 1.00 79.62 175 VAL A N 1
ATOM 1341 C CA . VAL A 1 175 ? 0.760 -18.126 -11.234 1.00 79.62 175 VAL A CA 1
ATOM 1342 C C . VAL A 1 175 ? 0.479 -18.482 -12.685 1.00 79.62 175 VAL A C 1
ATOM 1344 O O . VAL A 1 175 ? -0.678 -18.620 -13.073 1.00 79.62 175 VAL A O 1
ATOM 1347 N N . ASP A 1 176 ? 1.541 -18.598 -13.481 1.00 71.88 176 ASP A N 1
ATOM 1348 C CA . ASP A 1 176 ? 1.441 -19.068 -14.861 1.00 71.88 176 ASP A CA 1
ATOM 1349 C C . ASP A 1 176 ? 2.001 -20.489 -14.983 1.00 71.88 176 ASP A C 1
ATOM 1351 O O . ASP A 1 176 ? 3.031 -20.783 -14.358 1.00 71.88 176 ASP A O 1
ATOM 1355 N N . PRO A 1 177 ? 1.397 -21.343 -15.831 1.00 59.81 177 PRO A N 1
ATOM 1356 C CA . PRO A 1 177 ? 2.047 -22.571 -16.263 1.00 59.81 177 PRO A CA 1
ATOM 1357 C C . PRO A 1 177 ? 3.356 -22.213 -16.983 1.00 59.81 177 PRO A C 1
ATOM 1359 O O . PRO A 1 177 ? 3.375 -21.385 -17.898 1.00 59.81 177 PRO A O 1
ATOM 1362 N N . GLY A 1 178 ? 4.474 -22.778 -16.523 1.00 55.59 178 GLY A N 1
ATOM 1363 C CA . GLY A 1 178 ? 5.774 -22.608 -17.169 1.00 55.59 178 GLY A CA 1
ATOM 1364 C C . GLY A 1 178 ? 5.817 -23.265 -18.559 1.00 55.59 178 GLY A C 1
ATOM 1365 O O . GLY A 1 178 ? 5.004 -24.145 -18.841 1.00 55.59 178 GLY A O 1
ATOM 1366 N N . PRO A 1 179 ? 6.770 -22.878 -19.432 1.00 50.25 179 PRO A N 1
ATOM 1367 C CA . PRO A 1 179 ? 6.952 -23.499 -20.750 1.00 50.25 179 PRO A CA 1
ATOM 1368 C C . PRO A 1 179 ? 7.297 -24.999 -20.679 1.00 50.25 179 PRO A C 1
ATOM 1370 O O . PRO A 1 179 ? 7.125 -25.701 -21.667 1.00 50.25 179 PRO A O 1
ATOM 1373 N N . GLU A 1 180 ? 7.719 -25.487 -19.508 1.00 50.38 180 GLU A N 1
ATOM 1374 C CA . GLU A 1 180 ? 8.021 -26.893 -19.206 1.00 50.38 180 GLU A CA 1
ATOM 1375 C C . GLU A 1 180 ? 7.206 -27.381 -17.992 1.00 50.38 180 GLU A C 1
ATOM 1377 O O . GLU A 1 180 ? 7.733 -28.007 -17.074 1.00 50.38 180 GLU A O 1
ATOM 1382 N N . ALA A 1 181 ? 5.917 -27.033 -17.924 1.00 47.59 181 ALA A N 1
ATOM 1383 C CA . ALA A 1 181 ? 5.015 -27.479 -16.857 1.00 47.59 181 ALA A CA 1
ATOM 1384 C C . ALA A 1 181 ? 4.632 -28.968 -17.007 1.00 47.59 181 ALA A C 1
ATOM 1386 O O . ALA A 1 181 ? 3.457 -29.309 -17.112 1.00 47.59 181 ALA A O 1
ATOM 1387 N N . GLU A 1 182 ? 5.626 -29.857 -17.038 1.00 49.38 182 GLU A N 1
ATOM 1388 C CA . GLU A 1 182 ? 5.427 -31.294 -16.809 1.00 49.38 182 GLU A CA 1
ATOM 1389 C C . GLU A 1 182 ? 5.390 -31.617 -15.303 1.00 49.38 182 GLU A C 1
ATOM 1391 O O . GLU A 1 182 ? 4.908 -32.680 -14.918 1.00 49.38 182 GLU A O 1
ATOM 1396 N N . ASP A 1 183 ? 5.824 -30.681 -14.445 1.00 50.78 183 ASP A N 1
ATOM 1397 C CA . ASP A 1 183 ? 5.854 -30.834 -12.989 1.00 50.78 183 ASP A CA 1
ATOM 1398 C C . ASP A 1 183 ? 5.400 -29.541 -12.271 1.00 50.78 183 ASP A C 1
ATOM 1400 O O . ASP A 1 183 ? 5.783 -28.429 -12.655 1.00 50.78 183 ASP A O 1
ATOM 1404 N N . GLU A 1 184 ? 4.588 -29.660 -11.207 1.00 50.28 184 GLU A N 1
ATOM 1405 C CA . GLU A 1 184 ? 4.029 -28.521 -10.435 1.00 50.28 184 GLU A CA 1
ATOM 1406 C C . GLU A 1 184 ? 5.115 -27.652 -9.761 1.00 50.28 184 GLU A C 1
ATOM 1408 O O . GLU A 1 184 ? 4.844 -26.569 -9.236 1.00 50.28 184 GLU A O 1
ATOM 1413 N N . THR A 1 185 ? 6.363 -28.113 -9.790 1.00 50.19 185 THR A N 1
ATOM 1414 C CA . THR A 1 185 ? 7.531 -27.485 -9.173 1.00 50.19 185 THR A CA 1
ATOM 1415 C C . THR A 1 185 ? 8.108 -26.313 -9.979 1.00 50.19 185 THR A C 1
ATOM 1417 O O . THR A 1 185 ? 8.873 -25.529 -9.416 1.00 50.19 185 THR A O 1
ATOM 1420 N N . ASN A 1 186 ? 7.721 -26.129 -11.252 1.00 47.75 186 ASN A N 1
ATOM 1421 C CA . ASN A 1 186 ? 8.345 -25.157 -12.168 1.00 47.75 186 ASN A CA 1
ATOM 1422 C C . ASN A 1 186 ? 7.392 -24.032 -12.641 1.00 47.75 186 ASN A C 1
ATOM 1424 O O . ASN A 1 186 ? 7.356 -23.644 -13.813 1.00 47.75 186 ASN A O 1
ATOM 1428 N N . LEU A 1 187 ? 6.579 -23.500 -11.722 1.00 59.38 187 LEU A N 1
ATOM 1429 C CA . LEU A 1 187 ? 5.679 -22.371 -11.988 1.00 59.38 187 LEU A CA 1
ATOM 1430 C C . LEU A 1 187 ? 6.444 -21.041 -11.994 1.00 59.38 187 LEU A C 1
ATOM 1432 O O . LEU A 1 187 ? 7.147 -20.694 -11.040 1.00 59.38 187 LEU A O 1
ATOM 1436 N N . ARG A 1 188 ? 6.250 -20.228 -13.039 1.00 63.94 188 ARG A N 1
ATOM 1437 C CA . ARG A 1 188 ? 6.837 -18.882 -13.092 1.00 63.94 188 ARG A CA 1
ATOM 1438 C C . ARG A 1 188 ? 6.028 -17.932 -12.212 1.00 63.94 188 ARG A C 1
ATOM 1440 O O . ARG A 1 188 ? 5.063 -17.322 -12.666 1.00 63.94 188 ARG A O 1
ATOM 1447 N N . THR A 1 189 ? 6.455 -17.745 -10.965 1.00 76.31 189 THR A N 1
ATOM 1448 C CA . THR A 1 189 ? 5.771 -16.835 -10.037 1.00 76.31 189 THR A CA 1
ATOM 1449 C C . THR A 1 189 ? 6.280 -15.400 -10.157 1.00 76.31 189 THR A C 1
ATOM 1451 O O . THR A 1 189 ? 7.478 -15.150 -10.009 1.00 76.31 189 THR A O 1
ATOM 1454 N N . ARG A 1 190 ? 5.378 -14.433 -10.370 1.00 85.81 190 ARG A N 1
ATOM 1455 C CA . ARG A 1 190 ? 5.700 -12.991 -10.334 1.00 85.81 190 ARG A CA 1
ATOM 1456 C C . ARG A 1 190 ? 4.888 -12.288 -9.258 1.00 85.81 190 ARG A C 1
ATOM 1458 O O . ARG A 1 190 ? 3.666 -12.326 -9.290 1.00 85.81 190 ARG A O 1
ATOM 1465 N N . LYS A 1 191 ? 5.529 -11.619 -8.306 1.00 87.69 191 LYS A N 1
ATOM 1466 C CA . LYS A 1 191 ? 4.849 -10.910 -7.219 1.00 87.69 191 LYS A CA 1
ATOM 1467 C C . LYS A 1 191 ? 4.123 -9.673 -7.747 1.00 87.69 191 LYS A C 1
ATOM 1469 O O . LYS A 1 191 ? 4.751 -8.773 -8.300 1.00 87.69 191 LYS A O 1
ATOM 1474 N N . VAL A 1 192 ? 2.818 -9.599 -7.513 1.00 91.12 192 VAL A N 1
ATOM 1475 C CA . VAL A 1 192 ? 1.990 -8.425 -7.840 1.00 91.12 192 VAL A CA 1
ATOM 1476 C C . VAL A 1 192 ? 1.692 -7.571 -6.606 1.00 91.12 192 VAL A C 1
ATOM 1478 O O . VAL A 1 192 ? 1.442 -6.372 -6.718 1.00 91.12 192 VAL A O 1
ATOM 1481 N N . CYS A 1 193 ? 1.759 -8.159 -5.408 1.00 94.62 193 CYS A N 1
ATOM 1482 C CA . CYS A 1 193 ? 1.529 -7.433 -4.166 1.00 94.62 193 CYS A CA 1
ATOM 1483 C C . CYS A 1 193 ? 2.477 -7.873 -3.051 1.00 94.62 193 CYS A C 1
ATOM 1485 O O . CYS A 1 193 ? 2.580 -9.060 -2.727 1.00 94.62 193 CYS A O 1
ATOM 1487 N N . ALA A 1 194 ? 3.155 -6.903 -2.439 1.00 93.94 194 ALA A N 1
ATOM 1488 C CA . ALA A 1 194 ? 3.944 -7.116 -1.234 1.00 93.94 194 ALA A CA 1
ATOM 1489 C C . ALA A 1 194 ? 3.071 -6.964 0.018 1.00 93.94 194 ALA A C 1
ATOM 1491 O O . ALA A 1 194 ? 2.239 -6.062 0.093 1.00 93.94 194 ALA A O 1
ATOM 1492 N N . LEU A 1 195 ? 3.305 -7.813 1.022 1.00 93.62 195 LEU A N 1
ATOM 1493 C CA . LEU A 1 195 ? 2.661 -7.738 2.333 1.00 93.62 195 LEU A CA 1
ATOM 1494 C C . LEU A 1 195 ? 3.708 -7.546 3.435 1.00 93.62 195 LEU A C 1
ATOM 1496 O O . LEU A 1 195 ? 4.668 -8.311 3.550 1.00 93.62 195 LEU A O 1
ATOM 1500 N N . GLY A 1 196 ? 3.497 -6.540 4.280 1.00 93.50 196 GLY A N 1
ATOM 1501 C CA . GLY A 1 196 ? 4.362 -6.223 5.408 1.00 93.50 196 GLY A CA 1
ATOM 1502 C C . GLY A 1 196 ? 3.583 -5.502 6.495 1.00 93.50 196 GLY A C 1
ATOM 1503 O O . GLY A 1 196 ? 3.413 -4.289 6.438 1.00 93.50 196 GLY A O 1
ATOM 1504 N N . VAL A 1 197 ? 3.142 -6.251 7.506 1.00 95.50 197 VAL A N 1
ATOM 1505 C CA . VAL A 1 197 ? 2.337 -5.735 8.622 1.00 95.50 197 VAL A CA 1
ATOM 1506 C C . VAL A 1 197 ? 3.127 -5.719 9.926 1.00 95.50 197 VAL A C 1
ATOM 1508 O O . VAL A 1 197 ? 4.098 -6.460 10.108 1.00 95.50 197 VAL A O 1
ATOM 1511 N N . GLN A 1 198 ? 2.681 -4.900 10.867 1.00 96.25 198 GLN A N 1
ATOM 1512 C CA . GLN A 1 198 ? 3.039 -4.988 12.277 1.00 96.25 198 GLN A CA 1
ATOM 1513 C C . GLN A 1 198 ? 1.751 -5.067 13.100 1.00 96.25 198 GLN A C 1
ATOM 1515 O O . GLN A 1 198 ? 0.726 -4.509 12.726 1.00 96.25 198 GLN A O 1
ATOM 1520 N N . VAL A 1 199 ? 1.796 -5.779 14.226 1.00 96.06 199 VAL A N 1
ATOM 1521 C CA . VAL A 1 199 ? 0.695 -5.805 15.192 1.00 96.06 199 VAL A CA 1
ATOM 1522 C C . VAL A 1 199 ? 1.239 -5.348 16.534 1.00 96.06 199 VAL A C 1
ATOM 1524 O O . VAL A 1 199 ? 2.057 -6.037 17.141 1.00 96.06 199 VAL A O 1
ATOM 1527 N N . THR A 1 200 ? 0.766 -4.200 17.012 1.00 94.44 200 THR A N 1
ATOM 1528 C CA . THR A 1 200 ? 1.180 -3.625 18.295 1.00 94.44 200 THR A CA 1
ATOM 1529 C C . THR A 1 200 ? -0.033 -3.508 19.193 1.00 94.44 200 THR A C 1
ATOM 1531 O O . THR A 1 200 ? -1.053 -2.936 18.818 1.00 94.44 200 THR A O 1
ATOM 1534 N N . ARG A 1 201 ? 0.051 -4.103 20.389 1.00 92.00 201 ARG A N 1
ATOM 1535 C CA . ARG A 1 201 ? -1.072 -4.180 21.337 1.00 92.00 201 ARG A CA 1
ATOM 1536 C C . ARG A 1 201 ? -2.353 -4.741 20.696 1.00 92.00 201 ARG A C 1
ATOM 1538 O O . ARG A 1 201 ? -3.435 -4.454 21.172 1.00 92.00 201 ARG A O 1
ATOM 1545 N N . GLY A 1 202 ? -2.261 -5.580 19.663 1.00 92.62 202 GLY A N 1
ATOM 1546 C CA . GLY A 1 202 ? -3.422 -6.175 18.988 1.00 92.62 202 GLY A CA 1
ATOM 1547 C C . GLY A 1 202 ? -4.080 -5.307 17.911 1.00 92.62 202 GLY A C 1
ATOM 1548 O O . GLY A 1 202 ? -5.101 -5.731 17.387 1.00 92.62 202 GLY A O 1
ATOM 1549 N N . VAL A 1 203 ? -3.510 -4.148 17.575 1.00 95.12 203 VAL A N 1
ATOM 1550 C CA . VAL A 1 203 ? -3.951 -3.302 16.456 1.00 95.12 203 VAL A CA 1
ATOM 1551 C C . VAL A 1 203 ? -2.938 -3.423 15.318 1.00 95.12 203 VAL A C 1
ATOM 1553 O O . VAL A 1 203 ? -1.729 -3.420 15.580 1.00 95.12 203 VAL A O 1
ATOM 1556 N N . SER A 1 204 ? -3.412 -3.590 14.083 1.00 97.38 204 SER A N 1
ATOM 1557 C CA . SER A 1 204 ? -2.561 -3.686 12.894 1.00 97.38 204 SER A CA 1
ATOM 1558 C C . SER A 1 204 ? -2.050 -2.321 12.437 1.00 97.38 204 SER A C 1
ATOM 1560 O O . SER A 1 204 ? -2.724 -1.303 12.569 1.00 97.38 204 SER A O 1
ATOM 1562 N N . SER A 1 205 ? -0.849 -2.320 11.872 1.00 97.44 205 SER A N 1
ATOM 1563 C CA . SER A 1 205 ? -0.236 -1.186 11.196 1.00 97.44 205 SER A CA 1
ATOM 1564 C C . SER A 1 205 ? 0.578 -1.660 9.993 1.00 97.44 205 SER A C 1
ATOM 1566 O O . SER A 1 205 ? 0.917 -2.846 9.884 1.00 97.44 205 SER A O 1
ATOM 1568 N N . HIS A 1 206 ? 0.891 -0.728 9.095 1.00 97.19 206 HIS A N 1
ATOM 1569 C CA . HIS A 1 206 ? 1.367 -0.985 7.738 1.00 97.19 2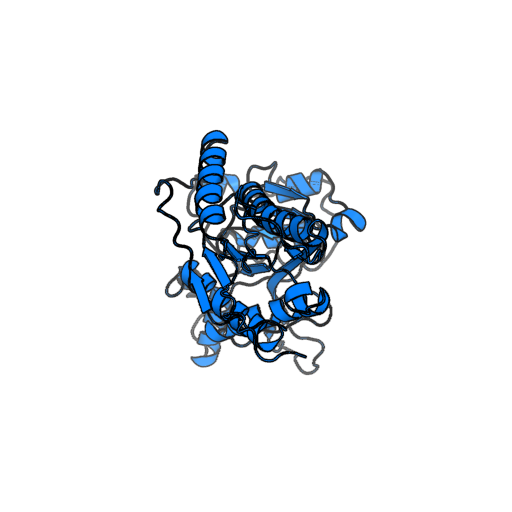06 HIS A CA 1
ATOM 1570 C C . HIS A 1 206 ? 0.334 -1.816 6.967 1.00 97.19 206 HIS A C 1
ATOM 1572 O O . HIS A 1 206 ? -0.860 -1.738 7.257 1.00 97.19 206 HIS A O 1
ATOM 1578 N N . GLY A 1 207 ? 0.745 -2.596 5.973 1.00 96.94 207 GLY A N 1
ATOM 1579 C CA . GLY A 1 207 ? -0.220 -3.322 5.160 1.00 96.94 207 GLY A CA 1
ATOM 1580 C C . GLY A 1 207 ? 0.387 -3.881 3.895 1.00 96.94 207 GLY A C 1
ATOM 1581 O O . GLY A 1 207 ? 1.275 -4.735 3.957 1.00 96.94 207 GLY A O 1
ATOM 1582 N N . ILE A 1 208 ? -0.139 -3.425 2.765 1.00 97.81 208 ILE A N 1
ATOM 1583 C CA . ILE A 1 208 ? 0.157 -3.981 1.450 1.00 97.81 208 ILE A CA 1
ATOM 1584 C C . ILE A 1 208 ? 0.664 -2.904 0.487 1.00 97.81 208 ILE A C 1
ATOM 1586 O O . ILE A 1 208 ? 0.324 -1.729 0.629 1.00 97.81 208 ILE A O 1
ATOM 1590 N N . GLY A 1 209 ? 1.442 -3.320 -0.509 1.00 96.88 209 GLY A N 1
ATOM 1591 C CA . GLY A 1 209 ? 1.784 -2.520 -1.686 1.00 96.88 209 GLY A CA 1
ATOM 1592 C C . GLY A 1 209 ? 1.382 -3.284 -2.941 1.00 96.88 209 GLY A C 1
ATOM 1593 O O . GLY A 1 209 ? 2.035 -4.267 -3.288 1.00 96.88 209 GLY A O 1
ATOM 1594 N N . LEU A 1 210 ? 0.277 -2.887 -3.574 1.00 96.00 210 LEU A N 1
ATOM 1595 C CA . LEU A 1 210 ? -0.268 -3.509 -4.782 1.00 96.00 210 LEU A CA 1
ATOM 1596 C C . LEU A 1 210 ? 0.226 -2.767 -6.025 1.00 96.00 210 LEU A C 1
ATOM 1598 O O . LEU A 1 210 ? -0.031 -1.575 -6.185 1.00 96.00 210 LEU A O 1
ATOM 1602 N N . ASN A 1 211 ? 0.914 -3.472 -6.915 1.00 93.44 211 ASN A N 1
ATOM 1603 C CA . ASN A 1 211 ? 1.455 -2.910 -8.147 1.00 93.44 211 ASN A CA 1
ATOM 1604 C C . ASN A 1 211 ? 0.337 -2.775 -9.194 1.00 93.44 211 ASN A C 1
ATOM 1606 O O . ASN A 1 211 ? -0.045 -3.761 -9.825 1.00 93.44 211 ASN A O 1
ATOM 1610 N N . VAL A 1 212 ? -0.210 -1.569 -9.383 1.00 91.50 212 VAL A N 1
ATOM 1611 C CA . VAL A 1 212 ? -1.380 -1.358 -10.253 1.00 91.50 212 VAL A CA 1
ATOM 1612 C C . VAL A 1 212 ? -0.963 -1.102 -11.697 1.00 91.50 212 VAL A C 1
ATOM 1614 O O . VAL A 1 212 ? -1.321 -1.873 -12.585 1.00 91.50 212 VAL A O 1
ATOM 1617 N N . PHE A 1 213 ? -0.188 -0.049 -11.936 1.00 86.75 213 PHE A N 1
ATOM 1618 C CA . PHE A 1 213 ? 0.367 0.277 -13.247 1.00 86.75 213 PHE A CA 1
ATOM 1619 C C . PHE A 1 213 ? 1.783 0.810 -13.097 1.00 86.75 213 PHE A C 1
ATOM 1621 O O . PHE A 1 213 ? 2.098 1.432 -12.094 1.00 86.75 213 PHE A O 1
ATOM 1628 N N . ASP A 1 214 ? 2.627 0.567 -14.091 1.00 79.81 214 ASP A N 1
ATOM 1629 C CA . ASP A 1 214 ? 3.985 1.093 -14.079 1.00 79.81 214 ASP A CA 1
ATOM 1630 C C . ASP A 1 214 ? 4.009 2.489 -14.704 1.00 79.81 214 ASP A C 1
ATOM 1632 O O . ASP A 1 214 ? 3.580 2.662 -15.846 1.00 79.81 214 ASP A O 1
ATOM 1636 N N . GLU A 1 215 ? 4.456 3.487 -13.948 1.00 78.88 215 GLU A N 1
ATOM 1637 C CA . GLU A 1 215 ? 4.444 4.882 -14.382 1.00 78.88 215 GLU A CA 1
ATOM 1638 C C . GLU A 1 215 ? 5.763 5.270 -15.073 1.00 78.88 215 GLU A C 1
ATOM 1640 O O . GLU A 1 215 ? 6.852 4.869 -14.654 1.00 78.88 215 GLU A O 1
ATOM 1645 N N . ASP A 1 216 ? 5.641 6.034 -16.162 1.00 71.56 216 ASP A N 1
ATOM 1646 C CA . ASP A 1 216 ? 6.755 6.508 -16.992 1.00 71.56 216 ASP A CA 1
ATOM 1647 C C . ASP A 1 216 ? 7.528 7.635 -16.288 1.00 71.56 216 ASP A C 1
ATOM 1649 O O . ASP A 1 216 ? 6.951 8.474 -15.588 1.00 71.56 216 ASP A O 1
ATOM 1653 N N . ILE A 1 217 ? 8.838 7.692 -16.520 1.00 70.25 217 ILE A N 1
ATOM 1654 C CA . ILE A 1 217 ? 9.692 8.808 -16.118 1.00 70.25 217 ILE A CA 1
ATOM 1655 C C . ILE A 1 217 ? 9.471 9.949 -17.129 1.00 70.25 217 ILE A C 1
ATOM 1657 O O . ILE A 1 217 ? 10.217 10.150 -18.092 1.00 70.25 217 ILE A O 1
ATOM 1661 N N . ALA A 1 218 ? 8.381 10.687 -16.917 1.00 63.59 218 ALA A N 1
ATOM 1662 C CA . ALA A 1 218 ? 7.792 11.578 -17.911 1.00 63.59 218 ALA A CA 1
ATOM 1663 C C . ALA A 1 218 ? 8.729 12.710 -18.378 1.00 63.59 218 ALA A C 1
ATOM 1665 O O . ALA A 1 218 ? 8.821 12.987 -19.579 1.00 63.59 218 ALA A O 1
ATOM 1666 N N . THR A 1 219 ? 9.442 13.374 -17.463 1.00 65.50 219 THR A N 1
ATOM 1667 C CA . THR A 1 219 ? 10.223 14.584 -17.788 1.00 65.50 219 THR A CA 1
ATOM 1668 C C . THR A 1 219 ? 11.724 14.328 -17.939 1.00 65.50 219 THR A C 1
ATOM 1670 O O . THR A 1 219 ? 12.274 13.395 -17.363 1.00 65.50 219 THR A O 1
ATOM 1673 N N . SER A 1 220 ? 12.425 15.182 -18.697 1.00 61.59 220 SER A N 1
ATOM 1674 C CA . SER A 1 220 ? 13.897 15.161 -18.792 1.00 61.59 220 SER A CA 1
ATOM 1675 C C . SER A 1 220 ? 14.568 15.354 -17.427 1.00 61.59 220 SER A C 1
ATOM 1677 O O . SER A 1 220 ? 15.519 14.653 -17.104 1.00 61.59 220 SER A O 1
ATOM 1679 N N . ARG A 1 221 ? 14.011 16.232 -16.584 1.00 65.69 221 ARG A N 1
ATOM 1680 C CA . ARG A 1 221 ? 14.500 16.474 -15.218 1.00 65.69 221 ARG A CA 1
ATOM 1681 C C . ARG A 1 221 ? 14.281 15.282 -14.283 1.00 65.69 221 ARG A C 1
ATOM 1683 O O . ARG A 1 221 ? 15.095 15.045 -13.398 1.00 65.69 221 ARG A O 1
ATOM 1690 N N . GLU A 1 222 ? 13.187 14.538 -14.442 1.00 66.62 222 GLU A N 1
ATOM 1691 C CA . GLU A 1 222 ? 13.007 13.266 -13.734 1.00 66.62 222 GLU A CA 1
ATOM 1692 C C . GLU A 1 222 ? 13.973 12.216 -14.278 1.00 66.62 222 GLU A C 1
ATOM 1694 O O . GLU A 1 222 ? 14.616 11.537 -13.486 1.00 66.62 222 GLU A O 1
ATOM 1699 N N . ARG A 1 223 ? 14.169 12.135 -15.601 1.00 69.50 223 ARG A N 1
ATOM 1700 C CA . ARG A 1 223 ? 15.169 11.233 -16.188 1.00 69.50 223 ARG A CA 1
ATOM 1701 C C . ARG A 1 223 ? 16.541 11.457 -15.576 1.00 69.50 223 ARG A C 1
ATOM 1703 O O . ARG A 1 223 ? 17.113 10.494 -15.112 1.00 69.50 223 ARG A O 1
ATOM 1710 N N . GLU A 1 224 ? 17.027 12.683 -15.434 1.00 70.62 224 GLU A N 1
ATOM 1711 C CA . GLU A 1 224 ? 18.325 12.937 -14.780 1.00 70.62 224 GLU A CA 1
ATOM 1712 C C . GLU A 1 224 ? 18.409 12.420 -13.329 1.00 70.62 224 GLU A C 1
ATOM 1714 O O . GLU A 1 224 ? 19.460 11.945 -12.897 1.00 70.62 224 GLU A O 1
ATOM 1719 N N . ARG A 1 225 ? 17.305 12.466 -12.568 1.00 71.38 225 ARG A N 1
ATOM 1720 C CA . ARG A 1 225 ? 17.254 11.911 -11.200 1.00 71.38 225 ARG A CA 1
ATOM 1721 C C . ARG A 1 225 ? 17.233 10.392 -11.177 1.00 71.38 225 ARG A C 1
ATOM 1723 O O . ARG A 1 225 ? 17.730 9.804 -10.225 1.00 71.38 225 ARG A O 1
ATOM 1730 N N . TYR A 1 226 ? 16.608 9.783 -12.179 1.00 67.31 226 TYR A N 1
ATOM 1731 C CA . TYR A 1 226 ? 16.335 8.350 -12.242 1.00 67.31 226 TYR A CA 1
ATOM 1732 C C . TYR A 1 226 ? 17.201 7.604 -13.263 1.00 67.31 226 TYR A C 1
ATOM 1734 O O . TYR A 1 226 ? 17.030 6.401 -13.407 1.00 67.31 226 TYR A O 1
ATOM 1742 N N . VAL A 1 227 ? 18.108 8.275 -13.973 1.00 62.34 227 VAL A N 1
ATOM 1743 C CA . VAL A 1 227 ? 19.164 7.676 -14.797 1.00 62.34 227 VAL A CA 1
ATOM 1744 C C . VAL A 1 227 ? 20.267 7.248 -13.845 1.00 62.34 227 VAL A C 1
ATOM 1746 O O . VAL A 1 227 ? 20.752 8.067 -13.075 1.00 62.34 227 VAL A O 1
ATOM 1749 N N . PHE A 1 228 ? 20.627 5.969 -13.872 1.00 58.44 228 PHE A N 1
ATOM 1750 C CA . PHE A 1 228 ? 21.771 5.433 -13.142 1.00 58.44 228 PHE A CA 1
ATOM 1751 C C . PHE A 1 228 ? 22.795 5.007 -14.189 1.00 58.44 228 PHE A C 1
ATOM 1753 O O . PHE A 1 228 ? 22.527 4.083 -14.960 1.00 58.44 228 PHE A O 1
ATOM 1760 N N . ASP A 1 229 ? 23.891 5.753 -14.284 1.00 54.22 229 ASP A N 1
ATOM 1761 C CA . ASP A 1 229 ? 24.959 5.501 -15.248 1.00 54.22 229 ASP A CA 1
ATOM 1762 C C . ASP A 1 229 ? 25.793 4.291 -14.807 1.00 54.22 229 ASP A C 1
ATOM 1764 O O . ASP A 1 229 ? 25.807 3.932 -13.629 1.00 54.22 229 ASP A O 1
ATOM 1768 N N . GLY A 1 230 ? 26.492 3.659 -15.755 1.00 49.53 230 GLY A N 1
ATOM 1769 C CA . GLY A 1 230 ? 27.389 2.530 -15.471 1.00 49.53 230 GLY A CA 1
ATOM 1770 C C . GLY A 1 230 ? 28.524 2.876 -14.500 1.00 49.53 230 GLY A C 1
ATOM 1771 O O . GLY A 1 230 ? 29.065 1.982 -13.876 1.00 49.53 230 GLY A O 1
ATOM 1772 N N . ASP A 1 231 ? 28.816 4.163 -14.301 1.00 45.25 231 ASP A N 1
ATOM 1773 C CA . ASP A 1 231 ? 29.844 4.648 -13.373 1.00 45.25 231 ASP A CA 1
ATOM 1774 C C . ASP A 1 231 ? 29.397 4.648 -11.891 1.00 45.25 231 ASP A C 1
ATOM 1776 O O . ASP A 1 231 ? 30.193 4.976 -11.015 1.00 45.25 231 ASP A O 1
ATOM 1780 N N . ASP A 1 232 ? 28.155 4.238 -11.575 1.00 51.66 232 ASP A N 1
ATOM 1781 C CA . ASP A 1 232 ? 27.738 3.867 -10.203 1.00 51.66 232 ASP A CA 1
ATOM 1782 C C . ASP A 1 232 ? 28.341 2.499 -9.763 1.00 51.66 232 ASP A C 1
ATOM 1784 O O . ASP A 1 232 ? 27.871 1.877 -8.801 1.00 51.66 232 ASP A O 1
ATOM 1788 N N . ASP A 1 233 ? 29.384 2.035 -10.463 1.00 47.97 233 ASP A N 1
ATOM 1789 C CA . ASP A 1 233 ? 30.322 0.977 -10.086 1.00 47.97 233 ASP A CA 1
ATOM 1790 C C . ASP A 1 233 ? 31.131 1.399 -8.835 1.00 47.97 233 ASP A C 1
ATOM 1792 O O . ASP A 1 233 ? 32.338 1.627 -8.874 1.00 47.97 233 ASP A O 1
ATOM 1796 N N . ASP A 1 234 ? 30.468 1.507 -7.677 1.00 47.28 234 ASP A N 1
ATOM 1797 C CA . ASP A 1 234 ? 31.161 1.436 -6.383 1.00 47.28 234 ASP A CA 1
ATOM 1798 C C . ASP A 1 234 ? 31.792 0.027 -6.358 1.00 47.28 234 ASP A C 1
ATOM 1800 O O . ASP A 1 234 ? 31.060 -0.968 -6.310 1.00 47.28 234 ASP A O 1
ATOM 1804 N N . GLU A 1 235 ? 33.129 -0.060 -6.459 1.00 45.22 235 GLU A N 1
ATOM 1805 C CA . GLU A 1 235 ? 33.975 -1.261 -6.677 1.00 45.22 235 GLU A CA 1
ATOM 1806 C C . GLU A 1 235 ? 33.725 -2.454 -5.711 1.00 45.22 235 GLU A C 1
ATOM 1808 O O . GLU A 1 235 ? 34.411 -3.473 -5.762 1.00 45.22 235 GLU A O 1
ATOM 1813 N N . GLY A 1 236 ? 32.728 -2.372 -4.826 1.00 41.03 236 GLY A N 1
ATOM 1814 C CA . GLY A 1 236 ? 32.294 -3.415 -3.900 1.00 41.03 236 GLY A CA 1
ATOM 1815 C C . GLY A 1 236 ? 30.926 -4.060 -4.175 1.00 41.03 236 GLY A C 1
ATOM 1816 O O . GLY A 1 236 ? 30.536 -4.915 -3.383 1.00 41.03 236 GLY A O 1
ATOM 1817 N N . LEU A 1 237 ? 30.173 -3.692 -5.227 1.00 44.31 237 LEU A N 1
ATOM 1818 C CA . LE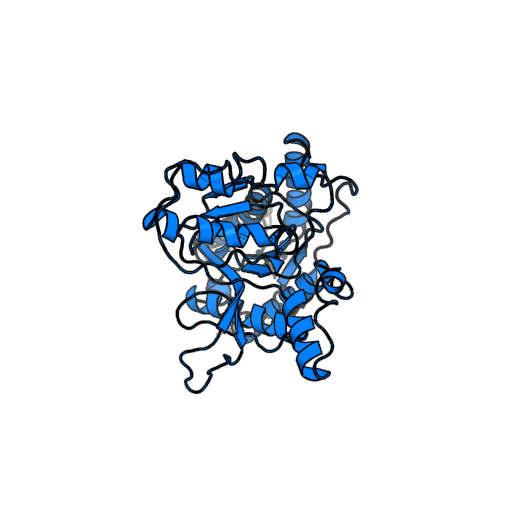U A 1 237 ? 28.897 -4.365 -5.571 1.00 44.31 237 LEU A CA 1
ATOM 1819 C C . LEU A 1 237 ? 29.011 -5.448 -6.659 1.00 44.31 237 LEU A C 1
ATOM 1821 O O . LEU A 1 237 ? 28.024 -6.128 -6.946 1.00 44.31 237 LEU A O 1
ATOM 1825 N N . GLN A 1 238 ? 30.207 -5.703 -7.198 1.00 41.00 238 GLN A N 1
ATOM 1826 C CA . GLN A 1 238 ? 30.477 -6.906 -7.995 1.00 41.00 238 GLN A CA 1
ATOM 1827 C C . GLN A 1 238 ? 30.685 -8.135 -7.093 1.00 41.00 238 GLN A C 1
ATOM 1829 O O . GLN A 1 238 ? 31.758 -8.728 -7.063 1.00 41.00 238 GLN A O 1
ATOM 1834 N N . ALA A 1 239 ? 29.675 -8.527 -6.313 1.00 36.22 239 ALA A N 1
ATOM 1835 C CA . ALA A 1 239 ? 29.748 -9.758 -5.523 1.00 36.22 239 ALA A CA 1
ATOM 1836 C C . ALA A 1 239 ? 28.368 -10.306 -5.134 1.00 36.22 239 ALA A C 1
ATOM 1838 O O . ALA A 1 239 ? 27.923 -10.200 -3.995 1.00 36.22 239 ALA A O 1
ATOM 1839 N N . SER A 1 240 ? 27.687 -10.942 -6.081 1.00 32.28 240 SER A N 1
ATOM 1840 C CA . SER A 1 240 ? 27.102 -12.281 -5.891 1.00 32.28 240 SER A CA 1
ATOM 1841 C C . SER A 1 240 ? 26.460 -12.701 -7.208 1.00 32.28 240 SER A C 1
ATOM 1843 O O . SER A 1 240 ? 25.554 -12.054 -7.719 1.00 32.28 240 SER A O 1
ATOM 1845 N N . GLY A 1 241 ? 27.024 -13.738 -7.821 1.00 30.14 241 GLY A N 1
ATOM 1846 C CA . GLY A 1 241 ? 26.638 -14.170 -9.154 1.00 30.14 241 GLY A CA 1
ATOM 1847 C C . GLY A 1 241 ? 25.164 -14.560 -9.277 1.00 30.14 241 GLY A C 1
ATOM 1848 O O . GLY A 1 241 ? 24.588 -15.136 -8.362 1.00 30.14 241 GLY A O 1
ATOM 1849 N N . GLY A 1 242 ? 24.630 -14.341 -10.479 1.00 37.94 242 GLY A N 1
ATOM 1850 C CA . GLY A 1 242 ? 23.583 -15.177 -11.062 1.00 37.94 242 GLY A CA 1
ATOM 1851 C C . GLY A 1 242 ? 22.147 -14.910 -10.605 1.00 37.94 242 GLY A C 1
ATOM 1852 O O . GLY A 1 242 ? 21.805 -15.029 -9.440 1.00 37.94 242 GLY A O 1
ATOM 1853 N N . LEU A 1 243 ? 21.284 -14.698 -11.602 1.00 32.16 243 LEU A N 1
ATOM 1854 C CA . LEU A 1 243 ? 19.817 -14.675 -11.545 1.00 32.16 243 LEU A CA 1
ATOM 1855 C C . LEU A 1 243 ? 19.159 -13.432 -10.933 1.00 32.16 243 LEU A C 1
ATOM 1857 O O . LEU A 1 243 ? 18.604 -13.422 -9.840 1.00 32.16 243 LEU A O 1
ATOM 1861 N N . GLY A 1 244 ? 19.067 -12.411 -11.775 1.00 36.72 244 GLY A N 1
ATOM 1862 C CA . GLY A 1 244 ? 18.114 -11.329 -11.615 1.00 36.72 244 GLY A CA 1
ATOM 1863 C C . GLY A 1 244 ? 18.162 -10.430 -12.828 1.00 36.72 244 GLY A C 1
ATOM 1864 O O . GLY A 1 244 ? 18.753 -9.362 -12.758 1.00 36.72 244 GLY A O 1
ATOM 1865 N N . THR A 1 245 ? 17.625 -10.888 -13.961 1.00 36.91 245 THR A N 1
ATOM 1866 C CA . THR A 1 245 ? 17.508 -10.072 -15.174 1.00 36.91 245 THR A CA 1
ATOM 1867 C C . THR A 1 245 ? 16.915 -8.717 -14.801 1.00 36.91 245 THR A C 1
ATOM 1869 O O . THR A 1 245 ? 15.741 -8.646 -14.428 1.00 36.91 245 THR A O 1
ATOM 1872 N N . VAL A 1 246 ? 17.720 -7.653 -14.882 1.00 46.84 246 VAL A N 1
ATOM 1873 C CA . VAL A 1 246 ? 17.187 -6.304 -15.059 1.00 46.84 246 VAL A CA 1
ATOM 1874 C C . VAL A 1 246 ? 16.241 -6.422 -16.245 1.00 46.84 246 VAL A C 1
ATOM 1876 O O . VAL A 1 246 ? 16.661 -6.806 -17.336 1.00 46.84 246 VAL A O 1
ATOM 1879 N N . ASP A 1 247 ? 14.946 -6.239 -16.009 1.00 52.97 247 ASP A N 1
ATOM 1880 C CA . ASP A 1 247 ? 13.974 -6.354 -17.084 1.00 52.97 247 ASP A CA 1
ATOM 1881 C C . ASP A 1 247 ? 14.159 -5.137 -17.996 1.00 52.97 247 ASP A C 1
ATOM 1883 O O . ASP A 1 247 ? 13.678 -4.048 -17.679 1.00 52.97 247 ASP A O 1
ATOM 1887 N N . GLU A 1 248 ? 14.878 -5.306 -19.111 1.00 55.03 248 GLU A N 1
ATOM 1888 C CA . GLU A 1 248 ? 15.072 -4.269 -20.137 1.00 55.03 248 GLU A CA 1
ATOM 1889 C C . GLU A 1 248 ? 13.729 -3.679 -20.605 1.00 55.03 248 GLU A C 1
ATOM 1891 O O . GLU A 1 248 ? 13.665 -2.518 -21.006 1.00 55.03 248 GLU A O 1
ATOM 1896 N N . MET A 1 249 ? 12.623 -4.428 -20.483 1.00 56.91 249 MET A N 1
ATOM 1897 C CA . MET A 1 249 ? 11.275 -3.943 -20.786 1.00 56.91 249 MET A CA 1
ATOM 1898 C C . MET A 1 249 ? 10.807 -2.823 -19.842 1.00 56.91 249 MET A C 1
ATOM 1900 O O . MET A 1 249 ? 9.931 -2.041 -20.208 1.00 56.91 249 MET A O 1
ATOM 1904 N N . THR A 1 250 ? 11.385 -2.736 -18.640 1.00 60.00 250 THR A N 1
ATOM 1905 C CA . THR A 1 250 ? 11.076 -1.727 -17.609 1.00 60.00 250 THR A CA 1
ATOM 1906 C C . THR A 1 250 ? 12.031 -0.541 -17.599 1.00 60.00 250 THR A C 1
ATOM 1908 O O . THR A 1 250 ? 11.839 0.400 -16.828 1.00 60.00 250 THR A O 1
ATOM 1911 N N . LYS A 1 251 ? 13.048 -0.540 -18.467 1.00 63.22 251 LYS A N 1
ATOM 1912 C CA . LYS A 1 251 ? 13.984 0.578 -18.588 1.00 63.22 251 LYS A CA 1
ATOM 1913 C C . LYS A 1 251 ? 13.228 1.850 -18.980 1.00 63.22 251 LYS A C 1
ATOM 1915 O O . LYS A 1 251 ? 12.512 1.873 -19.979 1.00 63.22 251 LYS A O 1
ATOM 1920 N N . GLY A 1 252 ? 13.383 2.904 -18.178 1.00 62.97 252 GLY A N 1
ATOM 1921 C CA . GLY A 1 252 ? 12.641 4.161 -18.337 1.00 62.97 252 GLY A CA 1
ATOM 1922 C C . GLY A 1 252 ? 11.332 4.245 -17.542 1.00 62.97 252 GLY A C 1
ATOM 1923 O O . GLY A 1 252 ? 10.692 5.290 -17.567 1.00 62.97 252 GLY A O 1
ATOM 1924 N N . TYR A 1 253 ? 10.965 3.199 -16.798 1.00 69.81 253 TYR A N 1
ATOM 1925 C CA . TYR A 1 253 ? 9.813 3.197 -15.901 1.00 69.81 253 TYR A CA 1
ATOM 1926 C C . TYR A 1 253 ? 10.231 3.095 -14.431 1.00 69.81 253 TYR A C 1
ATOM 1928 O O . TYR A 1 253 ? 11.326 2.640 -14.092 1.00 69.81 253 TYR A O 1
ATOM 1936 N N . LEU A 1 254 ? 9.330 3.487 -13.532 1.00 72.38 254 LEU A N 1
ATOM 1937 C CA . LEU A 1 254 ? 9.598 3.513 -12.094 1.00 72.38 254 LEU A CA 1
ATOM 1938 C C . LEU A 1 254 ? 9.682 2.120 -11.457 1.00 72.38 254 LEU A C 1
ATOM 1940 O O . LEU A 1 254 ? 10.340 1.958 -10.425 1.00 72.38 254 LEU A O 1
ATOM 1944 N N . SER A 1 255 ? 9.118 1.085 -12.089 1.00 72.00 255 SER A N 1
ATOM 1945 C CA . SER A 1 255 ? 9.314 -0.302 -11.650 1.00 72.00 255 SER A CA 1
ATOM 1946 C C . SER A 1 255 ? 10.766 -0.763 -11.641 1.00 72.00 255 SER A C 1
ATOM 1948 O O . SER A 1 255 ? 11.078 -1.725 -10.931 1.00 72.00 255 SER A O 1
ATOM 1950 N N . TRP A 1 256 ? 11.664 -0.045 -12.323 1.00 69.75 256 TRP A N 1
ATOM 1951 C CA . TRP A 1 256 ? 13.098 -0.302 -12.263 1.00 69.75 256 TRP A CA 1
ATOM 1952 C C . TRP A 1 256 ? 13.651 -0.283 -10.824 1.00 69.75 256 TRP A C 1
ATOM 1954 O O . TRP A 1 256 ? 14.600 -1.007 -10.519 1.00 69.75 256 TRP A O 1
ATOM 1964 N N . GLY A 1 257 ? 13.003 0.429 -9.892 1.00 74.62 257 GLY A N 1
ATOM 1965 C CA . GLY A 1 257 ? 13.353 0.396 -8.467 1.00 74.62 257 GLY A CA 1
ATOM 1966 C C . GLY A 1 257 ? 13.299 -1.003 -7.830 1.00 74.62 257 GLY A C 1
ATOM 1967 O O . GLY A 1 257 ? 14.121 -1.328 -6.975 1.00 74.62 257 GLY A O 1
ATOM 1968 N N . PHE A 1 258 ? 12.405 -1.892 -8.280 1.00 78.12 258 PHE A N 1
ATOM 1969 C CA . PHE A 1 258 ? 12.394 -3.283 -7.806 1.00 78.12 258 PHE A CA 1
ATOM 1970 C C . PHE A 1 258 ? 13.610 -4.077 -8.291 1.00 78.12 258 PHE A C 1
ATOM 1972 O O . PHE A 1 258 ? 14.145 -4.884 -7.532 1.00 78.12 258 PHE A O 1
ATOM 1979 N N . GLY A 1 259 ? 14.078 -3.826 -9.518 1.00 70.12 259 GLY A N 1
ATOM 1980 C CA . GLY A 1 259 ? 15.272 -4.471 -10.071 1.00 70.12 259 GLY A CA 1
ATOM 1981 C C . GLY A 1 259 ? 16.540 -4.145 -9.279 1.00 70.12 259 GLY A C 1
ATOM 1982 O O . GLY A 1 259 ? 17.399 -5.006 -9.109 1.00 70.12 259 GLY A O 1
ATOM 1983 N N . ARG A 1 260 ? 16.627 -2.940 -8.699 1.00 71.12 260 ARG A N 1
ATOM 1984 C CA . ARG A 1 260 ? 17.785 -2.518 -7.888 1.00 71.12 260 ARG A CA 1
ATOM 1985 C C . ARG A 1 260 ? 17.931 -3.292 -6.582 1.00 71.12 260 ARG A C 1
ATOM 1987 O O . ARG A 1 260 ? 19.049 -3.493 -6.126 1.00 71.12 260 ARG A O 1
ATOM 1994 N N . ILE A 1 261 ? 16.826 -3.760 -5.998 1.00 72.81 261 ILE A N 1
ATOM 1995 C CA . ILE A 1 261 ? 16.873 -4.649 -4.825 1.00 72.81 261 ILE A CA 1
ATOM 1996 C C . ILE A 1 261 ? 17.654 -5.915 -5.181 1.00 72.81 261 ILE A C 1
ATOM 1998 O O . ILE A 1 261 ? 18.529 -6.326 -4.426 1.00 72.81 261 ILE A O 1
ATOM 2002 N N . VAL A 1 262 ? 17.366 -6.482 -6.354 1.00 63.66 262 VAL A N 1
ATOM 2003 C CA . VAL A 1 262 ? 18.031 -7.689 -6.857 1.00 63.66 262 VAL A CA 1
ATOM 2004 C C . VAL A 1 262 ? 19.498 -7.413 -7.176 1.00 63.66 262 VAL A C 1
ATOM 2006 O O . VAL A 1 262 ? 20.365 -8.186 -6.786 1.00 63.66 262 VAL A O 1
ATOM 2009 N N . ALA A 1 263 ? 19.787 -6.268 -7.802 1.00 53.91 263 ALA A N 1
ATOM 2010 C CA . ALA A 1 263 ? 21.152 -5.838 -8.112 1.00 53.91 263 ALA A CA 1
ATOM 2011 C C . ALA A 1 263 ? 22.035 -5.639 -6.863 1.00 53.91 263 ALA A C 1
ATOM 2013 O O . ALA A 1 263 ? 23.252 -5.748 -6.952 1.00 53.91 263 ALA A O 1
ATOM 2014 N N . CYS A 1 264 ? 21.450 -5.407 -5.682 1.00 55.94 264 CYS A N 1
ATOM 2015 C CA . CYS A 1 264 ? 22.182 -5.382 -4.411 1.00 55.94 264 CYS A CA 1
ATOM 2016 C C . CYS A 1 264 ? 22.509 -6.777 -3.836 1.00 55.94 264 CYS A C 1
ATOM 2018 O O . CYS A 1 264 ? 22.912 -6.856 -2.673 1.00 55.94 264 CYS A O 1
ATOM 2020 N N . GLY A 1 265 ? 22.311 -7.866 -4.592 1.00 51.16 265 GLY A N 1
ATOM 2021 C CA . GLY A 1 265 ? 22.550 -9.240 -4.128 1.00 51.16 265 GLY A CA 1
ATOM 2022 C C . GLY A 1 265 ? 21.509 -9.732 -3.117 1.00 51.16 265 GLY A C 1
ATOM 2023 O O . GLY A 1 265 ? 21.757 -10.662 -2.352 1.00 51.16 265 GLY A O 1
ATOM 2024 N N . LEU A 1 266 ? 20.345 -9.080 -3.060 1.00 58.78 266 LEU A N 1
ATOM 2025 C CA . LEU A 1 266 ? 19.238 -9.479 -2.195 1.00 58.78 266 LEU A CA 1
ATOM 2026 C C . LEU A 1 266 ? 18.301 -10.370 -3.004 1.00 58.78 266 LEU A C 1
ATOM 2028 O O . LEU A 1 266 ? 17.981 -10.013 -4.136 1.00 58.78 266 LEU A O 1
ATOM 2032 N N . GLU A 1 267 ? 17.838 -11.490 -2.432 1.00 56.69 267 GLU A N 1
ATOM 2033 C CA . GLU A 1 267 ? 16.924 -12.419 -3.116 1.00 56.69 267 GLU A CA 1
ATOM 2034 C C . GLU A 1 267 ? 15.783 -11.668 -3.816 1.00 56.69 267 GLU A C 1
ATOM 2036 O O . GLU A 1 267 ? 14.856 -11.129 -3.194 1.00 56.69 267 GLU A O 1
ATOM 2041 N N . GLY A 1 268 ? 15.889 -11.616 -5.140 1.00 54.78 268 GLY A N 1
ATOM 2042 C CA . GLY A 1 268 ? 14.966 -10.919 -6.003 1.00 54.78 268 GLY A CA 1
ATOM 2043 C C . GLY A 1 268 ? 13.762 -11.784 -6.293 1.00 54.78 268 GLY A C 1
ATOM 2044 O O . GLY A 1 268 ? 13.878 -12.893 -6.802 1.00 54.78 268 GLY A O 1
ATOM 2045 N N . LYS A 1 269 ? 12.577 -11.257 -6.011 1.00 65.88 269 LYS A N 1
ATOM 2046 C CA . LYS A 1 269 ? 11.328 -11.860 -6.473 1.00 65.88 269 LYS A CA 1
ATOM 2047 C C . LYS A 1 269 ? 10.902 -11.093 -7.698 1.00 65.88 269 LYS A C 1
ATOM 2049 O O . LYS A 1 269 ? 10.681 -9.890 -7.586 1.00 65.88 269 LYS A O 1
ATOM 2054 N N . ALA A 1 270 ? 10.798 -11.772 -8.840 1.00 75.25 270 ALA A N 1
ATOM 2055 C CA . ALA A 1 270 ? 10.266 -11.165 -10.053 1.00 75.25 270 ALA A CA 1
ATOM 2056 C C . ALA A 1 270 ? 8.949 -10.460 -9.708 1.00 75.25 270 ALA A C 1
ATOM 2058 O O . ALA A 1 270 ? 8.067 -11.080 -9.114 1.00 75.25 270 ALA A O 1
ATOM 2059 N N . THR A 1 271 ? 8.829 -9.170 -10.009 1.00 82.12 271 THR A N 1
ATOM 2060 C CA . THR A 1 271 ? 7.615 -8.392 -9.749 1.00 82.12 271 THR A CA 1
ATOM 2061 C C . THR A 1 271 ? 6.853 -8.145 -11.041 1.00 82.12 271 THR A C 1
ATOM 2063 O O . THR A 1 271 ? 7.396 -8.229 -12.140 1.00 82.12 271 THR A O 1
ATOM 2066 N N . THR A 1 272 ? 5.560 -7.869 -10.921 1.00 85.44 272 THR A N 1
ATOM 2067 C CA . THR A 1 272 ? 4.713 -7.485 -12.052 1.00 85.44 272 THR A CA 1
ATOM 2068 C C . THR A 1 272 ? 3.648 -6.480 -11.620 1.00 85.44 272 THR A C 1
ATOM 2070 O O . THR A 1 272 ? 3.583 -6.112 -10.444 1.00 85.44 272 THR A O 1
ATOM 2073 N N . TRP A 1 273 ? 2.839 -6.026 -12.576 1.00 88.12 273 TRP A N 1
ATOM 2074 C CA . TRP A 1 273 ? 1.836 -4.972 -12.437 1.00 88.12 273 TRP A CA 1
ATOM 2075 C C . TRP A 1 273 ? 0.498 -5.435 -13.004 1.00 88.12 273 TRP A C 1
ATOM 2077 O O . TRP A 1 273 ? 0.465 -6.079 -14.053 1.00 88.12 273 TRP A O 1
ATOM 2087 N N . LEU A 1 274 ? -0.608 -5.061 -12.359 1.00 88.50 274 LEU A N 1
ATOM 2088 C CA . LEU A 1 274 ? -1.946 -5.467 -12.797 1.00 88.50 274 LEU A CA 1
ATOM 2089 C C . LEU A 1 274 ? -2.258 -5.045 -14.234 1.00 88.50 274 LEU A C 1
ATOM 2091 O O . LEU A 1 274 ? -2.854 -5.825 -14.971 1.00 88.50 274 LEU A O 1
ATOM 2095 N N . SER A 1 275 ? -1.837 -3.850 -14.657 1.00 84.50 275 SER A N 1
ATOM 2096 C CA . SER A 1 275 ? -2.040 -3.386 -16.035 1.00 84.50 275 SER A CA 1
ATOM 2097 C C . SER A 1 275 ? -1.387 -4.311 -17.068 1.00 84.50 275 SER A C 1
ATOM 2099 O O . SER A 1 275 ? -2.003 -4.621 -18.085 1.00 84.50 275 SER A O 1
ATOM 2101 N N . ARG A 1 276 ? -0.177 -4.812 -16.782 1.00 83.06 276 ARG A N 1
ATOM 2102 C CA . ARG A 1 276 ? 0.547 -5.757 -17.648 1.00 83.06 276 ARG A CA 1
ATOM 2103 C C . ARG A 1 276 ? -0.134 -7.113 -17.693 1.00 83.06 276 ARG A C 1
ATOM 2105 O O . ARG A 1 276 ? -0.300 -7.682 -18.764 1.00 83.06 276 ARG A O 1
ATOM 2112 N N . GLU A 1 277 ? -0.511 -7.635 -16.534 1.00 84.88 277 GLU A N 1
ATOM 2113 C CA . GLU A 1 277 ? -1.106 -8.968 -16.431 1.00 84.88 277 GLU A CA 1
ATOM 2114 C C . GLU A 1 277 ? -2.515 -9.014 -17.026 1.00 84.88 277 GLU A C 1
ATOM 2116 O O . GLU A 1 277 ? -2.891 -10.006 -17.644 1.00 84.88 277 GLU A O 1
ATOM 2121 N N . ARG A 1 278 ? -3.271 -7.914 -16.937 1.00 81.69 278 ARG A N 1
ATOM 2122 C CA . ARG A 1 278 ? -4.553 -7.775 -17.633 1.00 81.69 278 ARG A CA 1
ATOM 2123 C C . ARG A 1 278 ? -4.384 -7.860 -19.149 1.00 81.69 278 ARG A C 1
ATOM 2125 O O . ARG A 1 278 ? -5.154 -8.555 -19.804 1.00 81.69 278 ARG A O 1
ATOM 2132 N N . GLU A 1 279 ? -3.392 -7.165 -19.700 1.00 77.62 279 GLU A N 1
ATOM 2133 C CA . GLU A 1 279 ? -3.139 -7.190 -21.143 1.00 77.62 279 GLU A CA 1
ATOM 2134 C C . GLU A 1 279 ? -2.665 -8.574 -21.604 1.00 77.62 279 GLU A C 1
ATOM 2136 O O . GLU A 1 279 ? -3.170 -9.095 -22.595 1.00 77.62 279 GLU A O 1
ATOM 2141 N N . ARG A 1 280 ? -1.793 -9.234 -20.829 1.00 78.00 280 ARG A N 1
ATOM 2142 C CA . ARG A 1 280 ? -1.410 -10.635 -21.078 1.00 78.00 280 ARG A CA 1
ATOM 2143 C C . ARG A 1 280 ? -2.627 -11.566 -21.088 1.00 78.00 280 ARG A C 1
ATOM 2145 O O . ARG A 1 280 ? -2.757 -12.377 -22.000 1.00 78.00 280 ARG A O 1
ATOM 2152 N N . ALA A 1 281 ? -3.530 -11.429 -20.115 1.00 75.38 281 ALA A N 1
ATOM 2153 C CA . ALA A 1 281 ? -4.753 -12.229 -20.050 1.00 75.38 281 ALA A CA 1
ATOM 2154 C C . ALA A 1 281 ? -5.679 -11.979 -21.255 1.00 75.38 281 ALA A C 1
ATOM 2156 O O . ALA A 1 281 ? -6.267 -12.922 -21.780 1.00 75.38 281 ALA A O 1
ATOM 2157 N N . ARG A 1 282 ? -5.774 -10.729 -21.731 1.00 75.56 282 ARG A N 1
ATOM 2158 C CA . ARG A 1 282 ? -6.548 -10.365 -22.928 1.00 75.56 282 ARG A CA 1
ATOM 2159 C C . ARG A 1 282 ? -5.967 -11.001 -24.195 1.00 75.56 282 ARG A C 1
ATOM 2161 O O . ARG A 1 282 ? -6.700 -11.621 -24.956 1.00 75.56 282 ARG A O 1
ATOM 2168 N N . GLN A 1 283 ? -4.650 -10.929 -24.383 1.00 71.88 283 GLN A N 1
ATOM 2169 C CA . GLN A 1 283 ? -3.960 -11.520 -25.539 1.00 71.88 283 GLN A CA 1
ATOM 2170 C C . GLN A 1 283 ? -4.072 -13.051 -25.586 1.00 71.88 283 GLN A C 1
ATOM 2172 O O . GLN A 1 283 ? -4.196 -13.631 -26.665 1.00 71.88 283 GLN A O 1
ATOM 2177 N N . GLN A 1 284 ? -4.070 -13.712 -24.424 1.00 71.56 284 GLN A N 1
ATOM 2178 C CA . GLN A 1 284 ? -4.310 -15.156 -24.327 1.00 71.56 284 GLN A CA 1
ATOM 2179 C C . GLN A 1 284 ? -5.745 -15.542 -24.723 1.00 71.56 284 GLN A C 1
ATOM 2181 O O . GLN A 1 284 ? -5.951 -16.635 -25.243 1.00 71.56 284 GLN A O 1
ATOM 2186 N N . GLN A 1 285 ? -6.727 -14.660 -24.505 1.00 69.69 285 GLN A N 1
ATOM 2187 C CA . GLN A 1 285 ? -8.122 -14.880 -24.903 1.00 69.69 285 GLN A CA 1
ATOM 2188 C C . GLN A 1 285 ? -8.383 -14.559 -26.384 1.00 69.69 285 GLN A C 1
ATOM 2190 O O . GLN A 1 285 ? -9.217 -15.214 -27.001 1.00 69.69 285 GLN A O 1
ATOM 2195 N N . GLU A 1 286 ? -7.687 -13.570 -26.954 1.00 68.12 286 GLU A N 1
ATOM 2196 C CA . GLU A 1 286 ? -7.922 -13.079 -28.323 1.00 68.12 286 GLU A CA 1
ATOM 2197 C C . GLU A 1 286 ? -7.068 -13.760 -29.410 1.00 68.12 286 GLU A C 1
ATOM 2199 O O . GLU A 1 286 ? -7.316 -13.547 -30.593 1.00 68.12 286 GLU A O 1
ATOM 2204 N N . GLY A 1 287 ? -6.103 -14.611 -29.045 1.00 55.03 287 GLY A N 1
ATOM 2205 C CA . GLY A 1 287 ? -5.296 -15.366 -30.009 1.00 55.03 287 GLY A CA 1
ATOM 2206 C C . GLY A 1 287 ? -4.196 -14.536 -30.682 1.00 55.03 287 GLY A C 1
ATOM 2207 O O . GLY A 1 287 ? -4.307 -14.178 -31.846 1.00 55.03 287 GLY A O 1
ATOM 2208 N N . GLY A 1 288 ? -3.105 -14.282 -29.948 1.00 54.84 288 GLY A N 1
ATOM 2209 C CA . GLY A 1 288 ? -1.744 -14.085 -30.479 1.00 54.84 288 GLY A CA 1
ATOM 2210 C C . GLY A 1 288 ? -1.551 -13.121 -31.662 1.00 54.84 288 GLY A C 1
ATOM 2211 O O . GLY A 1 288 ? -1.093 -13.552 -32.716 1.00 54.84 288 GLY A O 1
ATOM 2212 N N . GLY A 1 289 ? -1.831 -11.827 -31.476 1.00 42.78 289 GLY A N 1
ATOM 2213 C CA . GLY A 1 289 ? -1.371 -10.739 -32.358 1.00 42.78 289 GLY A CA 1
ATOM 2214 C C . GLY A 1 289 ? -0.129 -10.023 -31.798 1.00 42.78 289 GLY A C 1
ATOM 2215 O O . GLY A 1 289 ? 0.057 -9.979 -30.585 1.00 42.78 289 GLY A O 1
ATOM 2216 N N . GLU A 1 290 ? 0.723 -9.501 -32.686 1.00 46.09 290 GLU A N 1
ATOM 2217 C CA . GLU A 1 290 ? 2.118 -9.070 -32.470 1.00 46.09 290 GLU A CA 1
ATOM 2218 C C . GLU A 1 290 ? 2.426 -8.137 -31.272 1.00 46.09 290 GLU A C 1
ATOM 2220 O O . GLU A 1 290 ? 1.678 -7.246 -30.878 1.00 46.09 290 GLU A O 1
ATOM 2225 N N . THR A 1 291 ? 3.642 -8.326 -30.751 1.00 49.00 291 THR A N 1
ATOM 2226 C CA . THR A 1 291 ? 4.294 -7.761 -29.554 1.00 49.00 291 THR A CA 1
ATOM 2227 C C . THR A 1 291 ? 4.499 -6.236 -29.491 1.00 49.00 291 THR A C 1
ATOM 2229 O O . THR A 1 291 ? 5.013 -5.750 -28.479 1.00 49.00 291 THR A O 1
ATOM 2232 N N . GLU A 1 292 ? 4.138 -5.459 -30.516 1.00 42.59 292 GLU A N 1
ATOM 2233 C CA . GLU A 1 292 ? 4.443 -4.015 -30.560 1.00 42.59 292 GLU A CA 1
ATOM 2234 C C . GLU A 1 292 ? 3.555 -3.153 -29.641 1.00 42.59 292 GLU A C 1
ATOM 2236 O O . GLU A 1 292 ? 3.993 -2.098 -29.177 1.00 42.59 292 GLU A O 1
ATOM 2241 N N . ASP A 1 293 ? 2.360 -3.621 -29.267 1.00 45.50 293 ASP A N 1
ATOM 2242 C CA . ASP A 1 293 ? 1.358 -2.792 -28.572 1.00 45.50 293 ASP A CA 1
ATOM 2243 C C . ASP A 1 293 ? 1.497 -2.769 -27.028 1.00 45.50 293 ASP A C 1
ATOM 2245 O O . ASP A 1 293 ? 0.739 -2.106 -26.315 1.00 45.50 293 ASP A O 1
ATOM 2249 N N . VAL A 1 294 ? 2.492 -3.468 -26.459 1.00 42.34 294 VAL A N 1
ATOM 2250 C CA . VAL A 1 294 ? 2.688 -3.512 -24.992 1.00 42.34 294 VAL A CA 1
ATOM 2251 C C . VAL A 1 294 ? 3.236 -2.185 -24.450 1.00 42.34 294 VAL A C 1
ATOM 2253 O O . VAL A 1 294 ? 2.903 -1.792 -23.332 1.00 42.34 294 VAL A O 1
ATOM 2256 N N . ARG A 1 295 ? 4.046 -1.452 -25.231 1.00 43.38 295 ARG A N 1
ATOM 2257 C CA . ARG A 1 295 ? 4.624 -0.160 -24.802 1.00 43.38 295 ARG A CA 1
ATOM 2258 C C . ARG A 1 295 ? 3.599 0.982 -24.825 1.00 43.38 295 ARG A C 1
ATOM 2260 O O . ARG A 1 295 ? 3.636 1.846 -23.952 1.00 43.38 295 ARG A O 1
ATOM 2267 N N . SER A 1 296 ? 2.676 0.980 -25.784 1.00 43.62 296 SER A N 1
ATOM 2268 C CA . SER A 1 296 ? 1.569 1.944 -25.918 1.00 43.62 296 SER A CA 1
ATOM 2269 C C . SER A 1 296 ? 0.464 1.710 -24.880 1.00 43.62 296 SER A C 1
ATOM 2271 O O . SER A 1 296 ? -0.067 2.683 -24.338 1.00 43.62 296 SER A O 1
ATOM 2273 N N . ASN A 1 297 ? 0.160 0.449 -24.543 1.00 43.06 297 ASN A N 1
ATOM 2274 C CA . ASN A 1 297 ? -0.936 0.080 -23.633 1.00 43.06 297 ASN A CA 1
ATOM 2275 C C . ASN A 1 297 ? -0.617 0.167 -22.130 1.00 43.06 297 ASN A C 1
ATOM 2277 O O . ASN A 1 297 ? -1.534 0.096 -21.309 1.00 43.06 297 ASN A O 1
ATOM 2281 N N . LEU A 1 298 ? 0.635 0.428 -21.731 1.00 45.53 298 LEU A N 1
ATOM 2282 C CA . LEU A 1 298 ? 0.946 0.816 -20.342 1.00 45.53 298 LEU A CA 1
ATOM 2283 C C . LEU A 1 298 ? 0.307 2.163 -19.953 1.00 45.53 298 LEU A C 1
ATOM 2285 O O . LEU A 1 298 ? 0.154 2.461 -18.767 1.00 45.53 298 LEU A O 1
ATOM 2289 N N . ARG A 1 299 ? -0.141 2.958 -20.936 1.00 47.38 299 ARG A N 1
ATOM 2290 C CA . ARG A 1 299 ? -0.890 4.201 -20.720 1.00 47.38 299 ARG A CA 1
ATOM 2291 C C . ARG A 1 299 ? -2.354 3.919 -20.378 1.00 47.38 299 ARG A C 1
ATOM 2293 O O . ARG A 1 299 ? -3.231 4.068 -21.219 1.00 47.38 299 ARG A O 1
ATOM 2300 N N . GLY A 1 300 ? -2.611 3.553 -19.123 1.00 50.59 300 GLY A N 1
ATOM 2301 C CA . GLY A 1 300 ? -3.772 3.990 -18.331 1.00 50.59 300 GLY A CA 1
ATOM 2302 C C . GLY A 1 300 ? -5.151 4.134 -18.999 1.00 50.59 300 GLY A C 1
ATOM 2303 O O . GLY A 1 300 ? -5.885 5.051 -18.643 1.00 50.59 300 GLY A O 1
ATOM 2304 N N . LYS A 1 301 ? -5.564 3.265 -19.926 1.00 48.41 301 LYS A N 1
ATOM 2305 C CA . LYS A 1 301 ? -6.932 3.290 -20.471 1.00 48.41 301 LYS A CA 1
ATOM 2306 C C . LYS A 1 301 ? -7.789 2.225 -19.794 1.00 48.41 301 LYS A C 1
ATOM 2308 O O . LYS A 1 301 ? -8.071 1.169 -20.347 1.00 48.41 301 LYS A O 1
ATOM 2313 N N . GLY A 1 302 ? -8.204 2.513 -18.557 1.00 54.00 302 GLY A N 1
ATOM 2314 C CA . GLY A 1 302 ? -9.322 1.795 -17.935 1.00 54.00 302 GLY A CA 1
ATOM 2315 C C . GLY A 1 302 ? -9.443 1.891 -16.416 1.00 54.00 302 GLY A C 1
ATOM 2316 O O . GLY A 1 302 ? -10.566 1.788 -15.917 1.00 54.00 302 GLY A O 1
ATOM 2317 N N . TRP A 1 303 ? -8.339 2.089 -15.684 1.00 64.31 303 TRP A N 1
ATOM 2318 C CA . TRP A 1 303 ? -8.333 2.171 -14.216 1.00 64.31 303 TRP A CA 1
ATOM 2319 C C . TRP A 1 303 ? -7.559 3.388 -13.727 1.00 64.31 303 TRP A C 1
ATOM 2321 O O . TRP A 1 303 ? -6.418 3.600 -14.130 1.00 64.31 303 TRP A O 1
ATOM 2331 N N . ASP A 1 304 ? -8.170 4.140 -12.819 1.00 79.75 304 ASP A N 1
ATOM 2332 C CA . ASP A 1 304 ? -7.466 5.085 -11.963 1.00 79.75 304 ASP A CA 1
ATOM 2333 C C . ASP A 1 304 ? -7.195 4.448 -10.586 1.00 79.75 304 ASP A C 1
ATOM 2335 O O . ASP A 1 304 ? -7.775 3.419 -10.213 1.00 79.75 304 ASP A O 1
ATOM 2339 N N . MET A 1 305 ? -6.276 5.047 -9.826 1.00 87.81 305 MET A N 1
ATOM 2340 C CA . MET A 1 305 ? -5.918 4.567 -8.487 1.00 87.81 305 MET A CA 1
ATOM 2341 C C . MET A 1 305 ? -7.094 4.564 -7.512 1.00 87.81 305 MET A C 1
ATOM 2343 O O . MET A 1 305 ? -7.175 3.680 -6.657 1.00 87.81 305 MET A O 1
ATOM 2347 N N . ALA A 1 306 ? -8.009 5.525 -7.647 1.00 89.56 306 ALA A N 1
ATOM 2348 C CA . ALA A 1 306 ? -9.159 5.657 -6.765 1.00 89.56 306 ALA A CA 1
ATOM 2349 C C . ALA A 1 306 ? -10.105 4.460 -6.917 1.00 89.56 306 ALA A C 1
ATOM 2351 O O . ALA A 1 306 ? -10.500 3.855 -5.923 1.00 89.56 306 ALA A O 1
ATOM 2352 N N . ARG A 1 307 ? -10.385 4.035 -8.153 1.00 91.06 307 ARG A N 1
ATOM 2353 C CA . ARG A 1 307 ? -11.200 2.858 -8.457 1.00 91.06 307 ARG A CA 1
ATOM 2354 C C . ARG A 1 307 ? -10.579 1.589 -7.889 1.00 91.06 307 ARG A C 1
ATOM 2356 O O . ARG A 1 307 ? -11.298 0.783 -7.301 1.00 91.06 307 ARG A O 1
ATOM 2363 N N . VAL A 1 308 ? -9.265 1.403 -8.034 1.00 93.50 308 VAL A N 1
ATOM 2364 C CA . VAL A 1 308 ? -8.575 0.236 -7.453 1.00 93.50 308 VAL A CA 1
ATOM 2365 C C . VAL A 1 308 ? -8.665 0.260 -5.926 1.00 93.50 308 VAL A C 1
ATOM 2367 O O . VAL A 1 308 ? -8.981 -0.764 -5.319 1.00 93.50 308 VAL A O 1
ATOM 2370 N N . ALA A 1 309 ? -8.472 1.426 -5.305 1.00 95.81 309 ALA A N 1
ATOM 2371 C CA . ALA A 1 309 ? -8.613 1.598 -3.863 1.00 95.81 309 ALA A CA 1
ATOM 2372 C C . ALA A 1 309 ? -10.035 1.286 -3.367 1.00 95.81 309 ALA A C 1
ATOM 2374 O O . ALA A 1 309 ? -10.182 0.617 -2.346 1.00 95.81 309 ALA A O 1
ATOM 2375 N N . SER A 1 310 ? -11.075 1.711 -4.090 1.00 95.12 310 SER A N 1
ATOM 2376 C CA . SER A 1 310 ? -12.472 1.412 -3.750 1.00 95.12 310 SER A CA 1
ATOM 2377 C C . SER A 1 310 ? -12.797 -0.079 -3.863 1.00 95.12 310 SER A C 1
ATOM 2379 O O . SER A 1 310 ? -13.442 -0.632 -2.975 1.00 95.12 310 SER A O 1
ATOM 2381 N N . VAL A 1 311 ? -12.320 -0.763 -4.912 1.00 96.19 311 VAL A N 1
ATOM 2382 C CA . VAL A 1 311 ? -12.505 -2.222 -5.042 1.00 96.19 311 VAL A CA 1
ATOM 2383 C C . VAL A 1 311 ? -11.800 -2.956 -3.899 1.00 96.19 311 VAL A C 1
ATOM 2385 O O . VAL A 1 311 ? -12.395 -3.847 -3.295 1.00 96.19 311 VAL A O 1
ATOM 2388 N N . LEU A 1 312 ? -10.572 -2.549 -3.558 1.00 97.94 312 LEU A N 1
ATOM 2389 C CA . LEU A 1 312 ? -9.822 -3.101 -2.428 1.00 97.94 312 LEU A CA 1
ATOM 2390 C C . LEU A 1 312 ? -10.568 -2.908 -1.099 1.00 97.94 312 LEU A C 1
ATOM 2392 O O . LEU A 1 312 ? -10.623 -3.837 -0.293 1.00 97.94 312 LEU A O 1
ATOM 2396 N N . ALA A 1 313 ? -11.158 -1.730 -0.872 1.00 98.00 313 ALA A N 1
ATOM 2397 C CA . ALA A 1 313 ? -11.932 -1.435 0.332 1.00 98.00 313 ALA A CA 1
ATOM 2398 C C . ALA A 1 313 ? -13.154 -2.355 0.473 1.00 98.00 313 ALA A C 1
ATOM 2400 O O . ALA A 1 313 ? -13.378 -2.926 1.542 1.00 98.00 313 ALA A O 1
ATOM 2401 N N . GLU A 1 314 ? -13.894 -2.575 -0.616 1.00 97.62 314 GLU A N 1
ATOM 2402 C CA . GLU A 1 314 ? -15.029 -3.502 -0.630 1.00 97.62 314 GLU A CA 1
ATOM 2403 C C . GLU A 1 314 ? -14.612 -4.960 -0.404 1.00 97.62 314 GLU A C 1
ATOM 2405 O O . GLU A 1 314 ? -15.277 -5.691 0.335 1.00 97.62 314 GLU A O 1
ATOM 2410 N N . CYS A 1 315 ? -13.496 -5.393 -0.998 1.00 97.69 315 CYS A N 1
ATOM 2411 C CA . CYS A 1 315 ? -12.935 -6.718 -0.738 1.00 97.69 315 CYS A CA 1
ATOM 2412 C C . CYS A 1 315 ? -12.513 -6.863 0.732 1.00 97.69 315 CYS A C 1
ATOM 2414 O O . CYS A 1 315 ? -12.833 -7.872 1.359 1.00 97.69 315 CYS A O 1
ATOM 2416 N N . LEU A 1 316 ? -11.863 -5.848 1.316 1.00 97.81 316 LEU A N 1
ATOM 2417 C CA . LEU A 1 316 ? -11.469 -5.850 2.726 1.00 97.81 316 LEU A CA 1
ATOM 2418 C C . LEU A 1 316 ? -12.682 -5.942 3.653 1.00 97.81 316 LEU A C 1
ATOM 2420 O O . LEU A 1 316 ? -12.685 -6.760 4.572 1.00 97.81 316 LEU A O 1
ATOM 2424 N N . ARG A 1 317 ? -13.723 -5.144 3.400 1.00 96.44 317 ARG A N 1
ATOM 2425 C CA . ARG A 1 317 ? -14.988 -5.208 4.141 1.00 96.44 317 ARG A CA 1
ATOM 2426 C C . ARG A 1 317 ? -15.583 -6.616 4.097 1.00 96.44 317 ARG A C 1
ATOM 2428 O O . ARG A 1 317 ? -15.893 -7.177 5.146 1.00 96.44 317 ARG A O 1
ATOM 2435 N N . ALA A 1 318 ? -15.695 -7.213 2.909 1.00 95.44 318 ALA A N 1
ATOM 2436 C CA . AL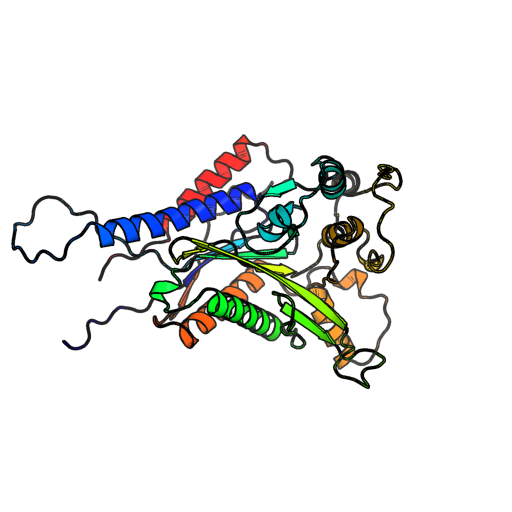A A 1 318 ? -16.215 -8.572 2.745 1.00 95.44 318 ALA A CA 1
ATOM 2437 C C . ALA A 1 318 ? -15.348 -9.627 3.465 1.00 95.44 318 ALA A C 1
ATOM 2439 O O . ALA A 1 318 ? -15.873 -10.538 4.116 1.00 95.44 318 ALA A O 1
ATOM 2440 N N . GLY A 1 319 ? -14.021 -9.482 3.415 1.00 94.88 319 GLY A N 1
ATOM 2441 C CA . GLY A 1 319 ? -13.078 -10.333 4.144 1.00 94.88 319 GLY A CA 1
ATOM 2442 C C . GLY A 1 319 ? -13.236 -10.228 5.664 1.00 94.88 319 GLY A C 1
ATOM 2443 O O . GLY A 1 319 ? -13.251 -11.243 6.362 1.00 94.88 319 GLY A O 1
ATOM 2444 N N . LEU A 1 320 ? -13.416 -9.013 6.190 1.00 93.31 320 LEU A N 1
ATOM 2445 C CA . LEU A 1 320 ? -13.653 -8.781 7.617 1.00 93.31 320 LEU A CA 1
ATOM 2446 C C . LEU A 1 320 ? -15.011 -9.313 8.072 1.00 93.31 320 LEU A C 1
ATOM 2448 O O . LEU A 1 320 ? -15.080 -9.927 9.133 1.00 93.31 320 LEU A O 1
ATOM 2452 N N . ARG A 1 321 ? -16.063 -9.144 7.265 1.00 91.25 321 ARG A N 1
ATOM 2453 C CA . ARG A 1 321 ? -17.399 -9.689 7.541 1.00 91.25 321 ARG A CA 1
ATOM 2454 C C . ARG A 1 321 ? -17.411 -11.218 7.585 1.00 91.25 321 ARG A C 1
ATOM 2456 O O . ARG A 1 321 ? -18.071 -11.797 8.437 1.00 91.25 321 ARG A O 1
ATOM 2463 N N . SER A 1 322 ? -16.688 -11.880 6.681 1.00 89.19 322 SER A N 1
ATOM 2464 C CA . SER A 1 322 ? -16.688 -13.349 6.589 1.00 89.19 322 SER A CA 1
ATOM 2465 C C . SER A 1 322 ? -15.825 -14.047 7.646 1.00 89.19 322 SER A C 1
ATOM 2467 O O . SER A 1 322 ? -16.089 -15.201 7.979 1.00 89.19 322 SER A O 1
ATOM 2469 N N . ARG A 1 323 ? -14.787 -13.379 8.169 1.00 84.44 323 ARG A N 1
ATOM 2470 C CA . ARG A 1 323 ? -13.794 -13.982 9.087 1.00 84.44 323 ARG A CA 1
ATOM 2471 C C . ARG A 1 323 ? -13.776 -13.368 10.483 1.00 84.44 323 ARG A C 1
ATOM 2473 O O . ARG A 1 323 ? -13.144 -13.922 11.382 1.00 84.44 323 ARG A O 1
ATOM 2480 N N . GLY A 1 324 ? -14.398 -12.206 10.655 1.00 74.56 324 GLY A N 1
ATOM 2481 C CA . GLY A 1 324 ? -14.411 -11.455 11.899 1.00 74.56 324 GLY A CA 1
ATOM 2482 C C . GLY A 1 324 ? -15.558 -11.850 12.823 1.00 74.56 324 GLY A C 1
ATOM 2483 O O . GLY A 1 324 ? -16.619 -12.286 12.393 1.00 74.56 324 GLY A O 1
ATOM 2484 N N . LYS A 1 325 ? -15.362 -11.632 14.125 1.00 79.12 325 LYS A N 1
ATOM 2485 C CA . LYS A 1 325 ? -16.434 -11.726 15.136 1.00 79.12 325 LYS A CA 1
ATOM 2486 C C . LYS A 1 325 ? -17.399 -10.540 15.125 1.00 79.12 325 LYS A C 1
ATOM 2488 O O . LYS A 1 325 ? -18.400 -10.571 15.834 1.00 79.12 325 LYS A O 1
ATOM 2493 N N . VAL A 1 326 ? -17.059 -9.480 14.395 1.00 80.12 326 VAL A N 1
ATOM 2494 C CA . VAL A 1 326 ? -17.852 -8.256 14.306 1.00 80.12 326 VAL A CA 1
ATOM 2495 C C . VAL A 1 326 ? -18.234 -8.039 12.858 1.00 80.12 326 VAL A C 1
ATOM 2497 O O . VAL A 1 326 ? -17.366 -8.092 11.985 1.00 80.12 326 VAL A O 1
ATOM 2500 N N . ASP A 1 327 ? -19.520 -7.791 12.631 1.00 80.88 327 ASP A N 1
ATOM 2501 C CA . ASP A 1 327 ? -20.038 -7.529 11.298 1.00 80.88 327 ASP A CA 1
ATOM 2502 C C . ASP A 1 327 ? -19.617 -6.133 10.821 1.00 80.88 327 ASP A C 1
ATOM 2504 O O . ASP A 1 327 ? -19.795 -5.137 11.535 1.00 80.88 327 ASP A O 1
ATOM 2508 N N . VAL A 1 328 ? -19.031 -6.089 9.622 1.00 87.00 328 VAL A N 1
ATOM 2509 C CA . VAL A 1 328 ? -18.674 -4.858 8.915 1.00 87.00 328 VAL A CA 1
ATOM 2510 C C . VAL A 1 328 ? -19.579 -4.745 7.691 1.00 87.00 328 VAL A C 1
ATOM 2512 O O . VAL A 1 328 ? -19.372 -5.425 6.682 1.00 87.00 328 VAL A O 1
ATOM 2515 N N . GLU A 1 329 ? -20.615 -3.918 7.789 1.00 88.88 329 GLU A N 1
ATOM 2516 C CA . GLU A 1 329 ? -21.703 -3.905 6.803 1.00 88.88 329 GLU A CA 1
ATOM 2517 C C . GLU A 1 329 ? -21.395 -3.053 5.577 1.00 88.88 329 GLU A C 1
ATOM 2519 O O . GLU A 1 329 ? -21.681 -3.483 4.458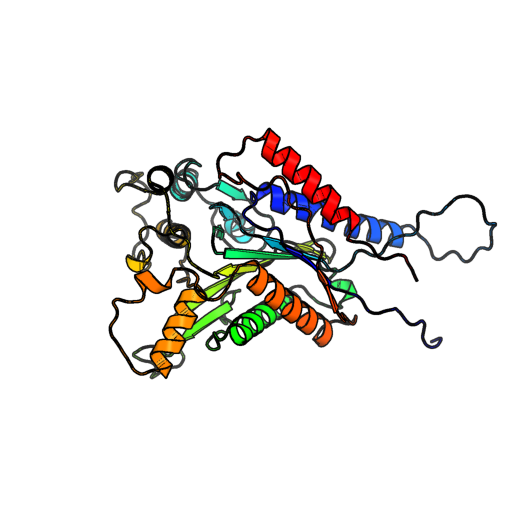 1.00 88.88 329 GLU A O 1
ATOM 2524 N N . ALA A 1 330 ? -20.746 -1.904 5.768 1.00 90.81 330 ALA A N 1
ATOM 2525 C CA . ALA A 1 330 ? -20.510 -0.920 4.716 1.00 90.81 330 ALA A CA 1
ATOM 2526 C C . ALA A 1 330 ? -19.078 -0.363 4.726 1.00 90.81 330 ALA A C 1
ATOM 2528 O O . ALA A 1 330 ? -18.332 -0.523 5.699 1.00 90.81 330 ALA A O 1
ATOM 2529 N N . VAL A 1 331 ? -18.703 0.272 3.613 1.00 93.00 331 VAL A N 1
ATOM 2530 C CA . VAL A 1 331 ? -17.525 1.137 3.508 1.00 93.00 331 VAL A CA 1
ATOM 2531 C C . VAL A 1 331 ? -17.997 2.588 3.526 1.00 93.00 331 VAL A C 1
ATOM 2533 O O . VAL A 1 331 ? -18.727 3.012 2.633 1.00 93.00 331 VAL A O 1
ATOM 2536 N N . ASP A 1 332 ? -17.541 3.353 4.511 1.00 91.62 332 ASP A N 1
ATOM 2537 C CA . ASP A 1 332 ? -17.741 4.798 4.564 1.00 91.62 332 ASP A CA 1
ATOM 2538 C C . ASP A 1 332 ? -16.539 5.480 3.909 1.00 91.62 332 ASP A C 1
ATOM 2540 O O . ASP A 1 332 ? -15.427 5.463 4.442 1.00 91.62 332 ASP A O 1
ATOM 2544 N N . VAL A 1 333 ? -16.746 6.074 2.734 1.00 88.81 333 VAL A N 1
ATOM 2545 C CA . VAL A 1 333 ? -15.686 6.803 2.0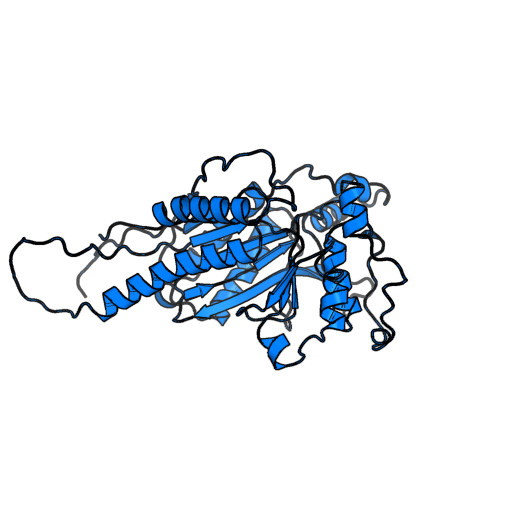29 1.00 88.81 333 VAL A CA 1
ATOM 2546 C C . VAL A 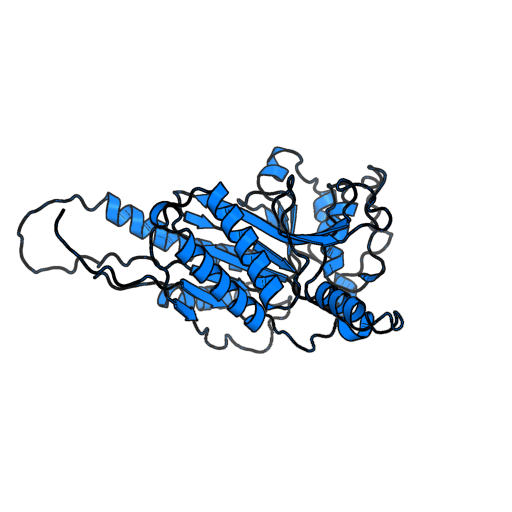1 333 ? -15.521 8.186 2.649 1.00 88.81 333 VAL A C 1
ATOM 2548 O O . VAL A 1 333 ? -16.425 9.020 2.610 1.00 88.81 333 VAL A O 1
ATOM 2551 N N . VAL A 1 334 ? -14.332 8.462 3.176 1.00 85.69 334 VAL A N 1
ATOM 2552 C CA . VAL A 1 334 ? -13.970 9.780 3.696 1.00 85.69 334 VAL A CA 1
ATOM 2553 C C . VAL A 1 334 ? -13.504 10.654 2.538 1.00 85.69 334 VAL A C 1
ATOM 2555 O O . VAL A 1 334 ? -12.386 10.514 2.037 1.00 85.69 334 VAL A O 1
ATOM 2558 N N . SER A 1 335 ? -14.359 11.582 2.111 1.00 82.38 335 SER A N 1
ATOM 2559 C CA . SER A 1 335 ? -13.992 12.581 1.108 1.00 82.38 335 SER A CA 1
ATOM 2560 C C . SER A 1 335 ? -13.028 13.605 1.701 1.00 82.38 335 SER A C 1
ATOM 2562 O O . SER A 1 335 ? -13.400 14.419 2.548 1.00 82.38 335 SER A O 1
ATOM 2564 N N . LEU A 1 336 ? -11.786 13.584 1.228 1.00 81.88 336 LEU A N 1
ATOM 2565 C CA . LEU A 1 336 ? -10.824 14.635 1.525 1.00 81.88 336 LEU A CA 1
ATOM 2566 C C . LEU A 1 336 ? -11.157 15.860 0.677 1.00 81.88 336 LEU A C 1
ATOM 2568 O O . LEU A 1 336 ? -11.415 15.751 -0.524 1.00 81.88 336 LEU A O 1
ATOM 2572 N N . ARG A 1 337 ? -11.158 17.040 1.297 1.00 76.31 337 ARG A N 1
ATOM 2573 C CA . ARG A 1 337 ? -11.270 18.289 0.540 1.00 76.31 337 ARG A CA 1
ATOM 2574 C C . ARG A 1 337 ? -10.068 18.380 -0.396 1.00 76.31 337 ARG A C 1
ATOM 2576 O O . ARG A 1 337 ? -8.983 17.993 0.038 1.00 76.31 337 ARG A O 1
ATOM 2583 N N . PRO A 1 338 ? -10.225 18.922 -1.618 1.00 62.97 338 PRO A N 1
ATOM 2584 C CA . PRO A 1 338 ? -9.102 19.169 -2.511 1.00 62.97 338 PRO A CA 1
ATOM 2585 C C . PRO A 1 338 ? -8.031 19.979 -1.772 1.00 62.97 338 PRO A C 1
ATOM 2587 O O . PRO A 1 338 ? -8.171 21.182 -1.550 1.00 62.97 338 PRO A O 1
ATOM 2590 N N . THR A 1 339 ? -6.986 19.306 -1.303 1.00 55.72 339 THR A N 1
ATOM 2591 C CA . THR A 1 339 ? -5.826 19.934 -0.684 1.00 55.72 339 THR A CA 1
ATOM 2592 C C . THR A 1 339 ? -5.084 20.636 -1.806 1.00 55.72 339 THR A C 1
ATOM 2594 O O . THR A 1 339 ? -4.661 19.951 -2.733 1.00 55.72 339 THR A O 1
ATOM 2597 N N . MET A 1 340 ? -5.033 21.978 -1.768 1.00 49.19 340 MET A N 1
ATOM 2598 C CA . MET A 1 340 ? -4.414 22.888 -2.756 1.00 49.19 340 MET A CA 1
ATOM 2599 C C . MET A 1 340 ? -3.912 22.170 -4.021 1.00 49.19 340 MET A C 1
ATOM 2601 O O . MET A 1 340 ? -2.736 21.841 -4.163 1.00 49.19 340 MET A O 1
ATOM 2605 N N . HIS A 1 341 ? -4.848 21.820 -4.905 1.00 41.72 341 HIS A N 1
ATOM 2606 C CA . HIS A 1 341 ? -4.548 21.037 -6.095 1.00 41.72 341 HIS A CA 1
ATOM 2607 C C . HIS A 1 341 ? -3.815 21.906 -7.114 1.00 41.72 341 HIS A C 1
ATOM 2609 O O . HIS A 1 341 ? -4.451 22.692 -7.810 1.00 41.72 341 HIS A O 1
ATOM 2615 N N . SER A 1 342 ? -2.498 21.719 -7.227 1.00 37.16 342 SER A N 1
ATOM 2616 C CA . SER A 1 342 ? -1.805 21.786 -8.526 1.00 37.16 342 SER A CA 1
ATOM 2617 C C . SER A 1 342 ? -0.333 21.366 -8.497 1.00 37.16 342 SER A C 1
ATOM 2619 O O . SER A 1 342 ? 0.177 21.002 -9.554 1.00 37.16 342 SER A O 1
ATOM 2621 N N . HIS A 1 343 ? 0.364 21.328 -7.355 1.00 38.53 343 HIS A N 1
ATOM 2622 C CA . HIS A 1 343 ? 1.800 21.008 -7.330 1.00 38.53 343 HIS A CA 1
ATOM 2623 C C . HIS A 1 343 ? 2.207 20.060 -6.191 1.00 38.53 343 HIS A C 1
ATOM 2625 O O . HIS A 1 343 ? 3.079 20.374 -5.394 1.00 38.53 343 HIS A O 1
ATOM 2631 N N . LEU A 1 344 ? 1.714 18.817 -6.209 1.00 44.38 344 LEU A N 1
ATOM 2632 C CA . LEU A 1 344 ? 2.497 17.690 -5.672 1.00 44.38 344 LEU A CA 1
ATOM 2633 C C . LEU A 1 344 ? 3.683 17.417 -6.616 1.00 44.38 344 LEU A C 1
ATOM 2635 O O . LEU A 1 344 ? 3.825 16.334 -7.180 1.00 44.38 344 LEU A O 1
ATOM 2639 N N . LYS A 1 345 ? 4.521 18.432 -6.856 1.00 46.94 345 LYS A N 1
ATOM 2640 C CA . LYS A 1 345 ? 5.855 18.192 -7.391 1.00 46.94 345 LYS A CA 1
ATOM 2641 C C . LYS A 1 345 ? 6.581 17.433 -6.290 1.00 46.94 345 LYS A C 1
ATOM 2643 O O . LYS A 1 345 ? 6.470 17.789 -5.119 1.00 46.94 345 LYS A O 1
ATOM 2648 N N . SER A 1 346 ? 7.374 16.439 -6.658 1.00 46.53 346 SER A N 1
ATOM 2649 C CA . SER A 1 346 ? 8.330 15.766 -5.766 1.00 46.53 346 SER A CA 1
ATOM 2650 C C . SER A 1 346 ? 9.317 16.720 -5.059 1.00 46.53 346 SER A C 1
ATOM 2652 O O . SER A 1 346 ? 10.156 16.256 -4.299 1.00 46.53 346 SER A O 1
ATOM 2654 N N . ASP A 1 347 ? 9.211 18.029 -5.319 1.00 50.78 347 ASP A N 1
ATOM 2655 C CA . ASP A 1 347 ? 10.077 19.122 -4.881 1.00 50.78 347 ASP A CA 1
ATOM 2656 C C . ASP A 1 347 ? 9.371 20.096 -3.916 1.00 50.78 347 ASP A C 1
ATOM 2658 O O . ASP A 1 347 ? 9.921 21.157 -3.630 1.00 50.78 347 ASP A O 1
ATOM 2662 N N . ALA A 1 348 ? 8.151 19.795 -3.448 1.00 59.25 348 ALA A N 1
ATOM 2663 C CA . ALA A 1 348 ? 7.494 20.610 -2.421 1.00 59.25 348 ALA A CA 1
ATOM 2664 C C . ALA A 1 348 ? 8.401 20.709 -1.182 1.00 59.25 348 ALA A C 1
ATOM 2666 O O . ALA A 1 348 ? 8.857 19.682 -0.666 1.00 59.25 348 ALA A O 1
ATOM 2667 N N . GLY A 1 349 ? 8.678 21.935 -0.728 1.00 64.62 349 GLY A N 1
ATOM 2668 C CA . GLY A 1 349 ? 9.578 22.190 0.399 1.00 64.62 349 GLY A CA 1
ATOM 2669 C C . GLY A 1 349 ? 9.051 21.600 1.711 1.00 64.62 349 GLY A C 1
ATOM 2670 O O . GLY A 1 349 ? 7.850 21.370 1.861 1.00 64.62 349 GLY A O 1
ATOM 2671 N N . GLU A 1 350 ? 9.934 21.381 2.689 1.00 69.38 350 GLU A N 1
ATOM 2672 C CA . GLU A 1 350 ? 9.590 20.735 3.971 1.00 69.38 350 GLU A CA 1
ATOM 2673 C C . GLU A 1 350 ? 8.385 21.384 4.677 1.00 69.38 350 GLU A C 1
ATOM 2675 O O . GLU A 1 350 ? 7.514 20.681 5.188 1.00 69.38 350 GLU A O 1
ATOM 2680 N N . GLN A 1 351 ? 8.280 22.718 4.643 1.00 72.38 351 GLN A N 1
ATOM 2681 C CA . GLN A 1 351 ? 7.165 23.460 5.246 1.00 72.38 351 GLN A CA 1
ATOM 2682 C C . GLN A 1 351 ? 5.813 23.166 4.577 1.00 72.38 351 GLN A C 1
ATOM 2684 O O . GLN A 1 351 ? 4.794 23.044 5.259 1.00 72.38 351 GLN A O 1
ATOM 2689 N N . GLU A 1 352 ? 5.790 23.020 3.251 1.00 74.12 352 GLU A N 1
ATOM 2690 C CA . GLU A 1 352 ? 4.573 22.707 2.495 1.00 74.12 352 GLU A CA 1
ATOM 2691 C C . GLU A 1 352 ? 4.116 21.269 2.779 1.00 74.12 352 GLU A C 1
ATOM 2693 O O . GLU A 1 352 ? 2.930 21.017 3.007 1.00 74.12 352 GLU A O 1
ATOM 2698 N N . GLN A 1 353 ? 5.069 20.334 2.868 1.00 71.00 353 GLN A N 1
ATOM 2699 C CA . GLN A 1 353 ? 4.795 18.950 3.262 1.00 71.00 353 GLN A CA 1
ATOM 2700 C C . GLN A 1 353 ? 4.249 18.859 4.694 1.00 71.00 353 GLN A C 1
ATOM 2702 O O . GLN A 1 353 ? 3.294 18.119 4.948 1.00 71.00 353 GLN A O 1
ATOM 2707 N N . GLU A 1 354 ? 4.803 19.634 5.630 1.00 77.44 354 GLU A N 1
ATOM 2708 C CA . GLU A 1 354 ? 4.324 19.689 7.012 1.00 77.44 354 GLU A CA 1
ATOM 2709 C C . GLU A 1 354 ? 2.899 20.262 7.098 1.00 77.44 354 GLU A C 1
ATOM 2711 O O . GLU A 1 354 ? 2.048 19.729 7.819 1.00 77.44 354 GLU A O 1
ATOM 2716 N N . GLN A 1 355 ? 2.603 21.322 6.342 1.00 79.75 355 GLN A N 1
ATOM 2717 C CA . GLN A 1 355 ? 1.268 21.915 6.293 1.00 79.75 355 GLN A CA 1
ATOM 2718 C C . GLN A 1 355 ? 0.239 20.946 5.696 1.00 79.75 355 GLN A C 1
ATOM 2720 O O . GLN A 1 355 ? -0.845 20.775 6.263 1.00 79.75 355 GLN A O 1
ATOM 2725 N N . LEU A 1 356 ? 0.593 20.258 4.606 1.00 76.75 356 LEU A N 1
ATOM 2726 C CA . LEU A 1 356 ? -0.241 19.220 4.003 1.00 76.75 356 LEU A CA 1
ATOM 2727 C C . LEU A 1 356 ? -0.513 18.083 4.994 1.00 76.75 356 LEU A C 1
ATOM 2729 O O . LEU A 1 356 ? -1.660 17.665 5.157 1.00 76.75 356 LEU A O 1
ATOM 2733 N N . GLN A 1 357 ? 0.518 17.611 5.698 1.00 82.44 357 GLN A N 1
ATOM 2734 C CA . GLN A 1 357 ? 0.377 16.581 6.723 1.00 82.44 357 GLN A CA 1
ATOM 2735 C C . GLN A 1 357 ? -0.588 17.017 7.832 1.00 82.44 357 GLN A C 1
ATOM 2737 O O . GLN A 1 357 ? -1.459 16.238 8.221 1.00 82.44 357 GLN A O 1
ATOM 2742 N N . LYS A 1 358 ? -0.459 18.250 8.340 1.00 83.25 358 LYS A N 1
ATOM 2743 C CA . LYS A 1 358 ? -1.349 18.793 9.380 1.00 83.25 358 LYS A CA 1
ATOM 2744 C C . LYS A 1 358 ? -2.802 18.852 8.911 1.00 83.25 358 LYS A C 1
ATOM 2746 O O . LYS A 1 358 ? -3.693 18.462 9.665 1.00 83.25 358 LYS A O 1
ATOM 2751 N N . GLU A 1 359 ? -3.053 19.287 7.678 1.00 83.50 359 GLU A N 1
ATOM 2752 C CA . GLU A 1 359 ? -4.416 19.363 7.145 1.00 83.50 359 GLU A CA 1
ATOM 2753 C C . GLU A 1 359 ? -5.015 17.972 6.887 1.00 83.50 359 GLU A C 1
ATOM 2755 O O . GLU A 1 359 ? -6.162 17.725 7.264 1.00 83.50 359 GLU A O 1
ATOM 2760 N N . LEU A 1 360 ? -4.236 17.031 6.341 1.00 83.81 360 LEU A N 1
ATOM 2761 C CA . LEU A 1 360 ? -4.664 15.637 6.182 1.00 83.81 360 LEU A CA 1
ATOM 2762 C C . LEU A 1 360 ? -5.007 15.000 7.532 1.00 83.81 360 LEU A C 1
ATOM 2764 O O . LEU A 1 360 ? -6.063 14.383 7.668 1.00 83.81 360 LEU A O 1
ATOM 2768 N N . LEU A 1 361 ? -4.162 15.191 8.552 1.00 83.69 361 LEU A N 1
ATOM 2769 C CA . LEU A 1 361 ? -4.438 14.734 9.915 1.00 83.69 361 LEU A CA 1
ATOM 2770 C C . LEU A 1 361 ? -5.752 15.309 10.441 1.00 83.69 361 LEU A C 1
ATOM 2772 O O . LEU A 1 361 ? -6.567 14.572 10.990 1.00 83.69 361 LEU A O 1
ATOM 2776 N N . ARG A 1 362 ? -5.984 16.611 10.255 1.00 82.88 362 ARG A N 1
ATOM 2777 C CA . ARG A 1 362 ? -7.206 17.275 10.718 1.00 82.88 362 ARG A CA 1
ATOM 2778 C C . ARG A 1 362 ? -8.459 16.680 10.072 1.00 82.88 362 ARG A C 1
ATOM 2780 O O . ARG A 1 362 ? -9.434 16.420 10.775 1.00 82.88 362 ARG A O 1
ATOM 2787 N N . GLN A 1 363 ? -8.427 16.438 8.762 1.00 81.38 363 GLN A N 1
ATOM 2788 C CA . GLN A 1 363 ? -9.558 15.863 8.025 1.00 81.38 363 GLN A CA 1
ATOM 2789 C C . GLN A 1 363 ? -9.792 14.391 8.376 1.00 81.38 363 GLN A C 1
ATOM 2791 O O . GLN A 1 363 ? -10.927 13.987 8.628 1.00 81.38 363 GLN A O 1
ATOM 2796 N N . ILE A 1 364 ? -8.721 13.596 8.455 1.00 80.19 364 ILE A N 1
ATOM 2797 C CA . ILE A 1 364 ? -8.818 12.175 8.787 1.00 80.19 364 ILE A CA 1
ATOM 2798 C C . ILE A 1 364 ? -9.323 12.018 10.216 1.00 80.19 364 ILE A C 1
ATOM 2800 O O . ILE A 1 364 ? -10.373 11.427 10.415 1.00 80.19 364 ILE A O 1
ATOM 2804 N N . LEU A 1 365 ? -8.661 12.601 11.216 1.00 78.25 365 LEU A N 1
ATOM 2805 C CA . LEU A 1 365 ? -9.027 12.375 12.618 1.00 78.25 365 LEU A CA 1
ATOM 2806 C C . LEU A 1 365 ? -10.442 12.873 12.951 1.00 78.25 365 LEU A C 1
ATOM 2808 O O . LEU A 1 365 ? -11.081 12.298 13.827 1.00 78.25 365 LEU A O 1
ATOM 2812 N N . GLY A 1 366 ? -10.958 13.884 12.243 1.00 70.12 366 GLY A N 1
ATOM 2813 C CA . GLY A 1 366 ? -12.338 14.354 12.396 1.00 70.12 366 GLY A CA 1
ATOM 2814 C C . GLY A 1 366 ? -13.416 13.362 11.933 1.00 70.12 366 GLY A C 1
ATOM 2815 O O . GLY A 1 366 ? -14.564 13.500 12.343 1.00 70.12 366 GLY A O 1
ATOM 2816 N N . SER A 1 367 ? -13.059 12.359 11.123 1.00 65.31 367 SER A N 1
ATOM 2817 C CA . SER A 1 367 ? -13.990 11.398 10.502 1.00 65.31 367 SER A CA 1
ATOM 2818 C C . SER A 1 367 ? -13.907 9.969 11.065 1.00 65.31 367 SER A C 1
ATOM 2820 O O . SER A 1 367 ? -14.669 9.108 10.640 1.00 65.31 367 SER A O 1
ATOM 2822 N N . GLN A 1 368 ? -13.013 9.694 12.026 1.00 62.78 368 GLN A N 1
ATOM 2823 C CA . GLN A 1 368 ? -12.689 8.324 12.480 1.00 62.78 368 GLN A CA 1
ATOM 2824 C C . GLN A 1 368 ? -13.415 7.852 13.747 1.00 62.78 368 GLN A C 1
ATOM 2826 O O . GLN A 1 368 ? -12.941 6.951 14.446 1.00 62.78 368 GLN A O 1
ATOM 2831 N N . PHE A 1 369 ? -14.563 8.438 14.081 1.00 60.28 369 PHE A N 1
ATOM 2832 C CA . PHE A 1 369 ? -15.243 8.111 15.328 1.00 60.28 369 PHE A CA 1
ATOM 2833 C C . PHE A 1 369 ? -16.702 7.736 15.152 1.00 60.28 369 PHE A C 1
ATOM 2835 O O . PHE A 1 369 ? -17.419 8.314 14.340 1.00 60.28 369 PHE A O 1
ATOM 2842 N N . ARG A 1 370 ? -17.150 6.848 16.039 1.00 58.22 370 ARG A N 1
ATOM 2843 C CA . ARG A 1 370 ? -18.561 6.642 16.343 1.00 58.22 370 ARG A CA 1
ATOM 2844 C C . ARG A 1 370 ? -18.883 7.169 17.740 1.00 58.22 370 ARG A C 1
ATOM 2846 O O . ARG A 1 370 ? -18.089 6.970 18.666 1.00 58.22 370 ARG A O 1
ATOM 2853 N N . ASP A 1 371 ? -20.052 7.782 17.899 1.00 46.97 371 ASP A N 1
ATOM 2854 C CA . ASP A 1 371 ? -20.630 8.003 19.224 1.00 46.97 371 ASP A CA 1
ATOM 2855 C C . ASP A 1 371 ? -21.011 6.641 19.855 1.00 46.97 371 ASP A C 1
ATOM 2857 O O . ASP A 1 371 ? -21.377 5.707 19.128 1.00 46.97 371 ASP A O 1
ATOM 2861 N N . PRO A 1 372 ? -20.832 6.459 21.176 1.00 44.78 372 PRO A N 1
ATOM 2862 C CA . PRO A 1 372 ? -21.187 5.209 21.849 1.00 44.78 372 PRO A CA 1
ATOM 2863 C C . PRO A 1 372 ? -22.702 4.929 21.749 1.00 44.78 372 PRO A C 1
ATOM 2865 O O . PRO A 1 372 ? -23.470 5.878 21.586 1.00 44.78 372 PRO A O 1
ATOM 2868 N N . PRO A 1 373 ? -23.124 3.648 21.812 1.00 46.47 373 PRO A N 1
ATOM 2869 C CA . PRO A 1 373 ? -24.538 3.271 21.774 1.00 46.47 373 PRO A CA 1
ATOM 2870 C C . PRO A 1 373 ? -25.343 3.825 22.952 1.00 46.47 373 PRO A C 1
ATOM 2872 O O . PRO A 1 373 ? -24.754 3.994 24.049 1.00 46.47 373 PRO A O 1
#

Radius of gyration: 22.54 Å; chains: 1; bounding box: 65×55×74 Å